Protein AF-A0A0B0IDL9-F1 (afdb_monomer)

Mean predicted aligned error: 10.49 Å

Structure (mmCIF, N/CA/C/O backbone):
data_AF-A0A0B0IDL9-F1
#
_entry.id   AF-A0A0B0IDL9-F1
#
loop_
_atom_site.group_PDB
_atom_site.id
_atom_site.type_symbol
_atom_site.label_atom_id
_atom_site.label_alt_id
_atom_site.label_comp_id
_atom_site.label_asym_id
_atom_site.label_entity_id
_atom_site.label_seq_id
_atom_site.pdbx_PDB_ins_code
_atom_site.Cartn_x
_atom_site.Cartn_y
_atom_site.Cartn_z
_atom_site.occupancy
_atom_site.B_iso_or_equiv
_atom_site.auth_seq_id
_atom_site.auth_comp_id
_atom_site.auth_asym_id
_atom_site.auth_atom_id
_atom_site.pdbx_PDB_model_num
ATOM 1 N N . MET A 1 1 ? 5.800 -21.345 -5.046 1.00 35.25 1 MET A N 1
ATOM 2 C CA . MET A 1 1 ? 6.576 -20.326 -5.798 1.00 35.25 1 MET A CA 1
ATOM 3 C C . MET A 1 1 ? 6.726 -19.081 -4.922 1.00 35.25 1 MET A C 1
ATOM 5 O O . MET A 1 1 ? 5.714 -18.448 -4.647 1.00 35.25 1 MET A O 1
ATOM 9 N N . LYS A 1 2 ? 7.929 -18.737 -4.429 1.00 39.81 2 LYS A N 1
ATOM 10 C CA . LYS A 1 2 ? 8.147 -17.460 -3.712 1.00 39.81 2 LYS A CA 1
ATOM 11 C C . LYS A 1 2 ? 7.826 -16.315 -4.683 1.00 39.81 2 LYS A C 1
ATOM 13 O O . LYS A 1 2 ? 8.536 -16.157 -5.673 1.00 39.81 2 LYS A O 1
ATOM 18 N N . LYS A 1 3 ? 6.738 -15.566 -4.455 1.00 52.62 3 LYS A N 1
ATOM 19 C CA . LYS A 1 3 ? 6.388 -14.398 -5.282 1.00 52.62 3 LYS A CA 1
ATOM 20 C C . LYS A 1 3 ? 7.491 -13.353 -5.110 1.00 52.62 3 LYS A C 1
ATOM 22 O O . LYS A 1 3 ? 7.620 -12.748 -4.051 1.00 52.62 3 LYS A O 1
ATOM 27 N N . ILE A 1 4 ? 8.314 -13.192 -6.139 1.00 59.81 4 ILE A N 1
ATOM 28 C CA . ILE A 1 4 ? 9.392 -12.208 -6.166 1.00 59.81 4 ILE A CA 1
ATOM 29 C C . ILE A 1 4 ? 8.756 -10.807 -6.142 1.00 59.81 4 ILE A C 1
ATOM 31 O O . ILE A 1 4 ? 7.834 -10.513 -6.898 1.00 59.81 4 ILE A O 1
ATOM 35 N N . ASN A 1 5 ? 9.223 -9.956 -5.233 1.00 76.94 5 ASN A N 1
ATOM 36 C CA . ASN A 1 5 ? 8.784 -8.568 -5.078 1.00 76.94 5 ASN A CA 1
ATOM 37 C C . ASN A 1 5 ? 9.190 -7.713 -6.307 1.00 76.94 5 ASN A C 1
ATOM 39 O O . ASN A 1 5 ? 10.258 -7.923 -6.891 1.00 76.94 5 ASN A O 1
ATOM 43 N N . ALA A 1 6 ? 8.348 -6.743 -6.689 1.00 78.50 6 ALA A N 1
ATOM 44 C CA . ALA A 1 6 ? 8.604 -5.747 -7.731 1.00 78.50 6 ALA A CA 1
ATOM 45 C C . ALA A 1 6 ? 10.006 -5.120 -7.656 1.00 78.50 6 ALA A C 1
ATOM 47 O O . ALA A 1 6 ? 10.685 -5.014 -8.680 1.00 78.50 6 ALA A O 1
ATOM 48 N N . LEU A 1 7 ? 10.490 -4.781 -6.457 1.00 84.38 7 LEU A N 1
ATOM 49 C CA . LEU A 1 7 ? 11.829 -4.223 -6.263 1.00 84.38 7 LEU A CA 1
ATOM 50 C C . LEU A 1 7 ? 12.930 -5.161 -6.779 1.00 84.38 7 LEU A C 1
ATOM 52 O O . LEU A 1 7 ? 13.875 -4.722 -7.441 1.00 84.38 7 LEU A O 1
ATOM 56 N N . THR A 1 8 ? 12.813 -6.458 -6.504 1.00 83.00 8 THR A N 1
ATOM 57 C CA . THR A 1 8 ? 13.775 -7.469 -6.957 1.00 83.00 8 THR A CA 1
ATOM 58 C C . THR A 1 8 ? 13.754 -7.600 -8.479 1.00 83.00 8 THR A C 1
ATOM 60 O O . THR A 1 8 ? 14.817 -7.657 -9.100 1.00 83.00 8 THR A O 1
ATOM 63 N N . HIS A 1 9 ? 12.570 -7.560 -9.099 1.00 83.25 9 HIS A N 1
ATOM 64 C CA . HIS A 1 9 ? 12.443 -7.556 -10.559 1.00 83.25 9 HIS A CA 1
ATOM 65 C C . HIS A 1 9 ? 13.096 -6.325 -11.196 1.00 83.25 9 HIS A C 1
ATOM 67 O O . HIS A 1 9 ? 13.882 -6.470 -12.135 1.00 83.25 9 HIS A O 1
ATOM 73 N N . VAL A 1 10 ? 12.839 -5.125 -10.665 1.00 81.56 10 VAL A N 1
ATOM 74 C CA . VAL A 1 10 ? 13.447 -3.882 -11.169 1.00 81.56 10 VAL A CA 1
ATOM 75 C C . VAL A 1 10 ? 14.972 -3.929 -11.040 1.00 81.56 10 VAL A C 1
ATOM 77 O O . VAL A 1 10 ? 15.677 -3.659 -12.016 1.00 81.56 10 VAL A O 1
ATOM 80 N N . LYS A 1 11 ? 15.502 -4.345 -9.880 1.00 85.81 11 LYS A N 1
ATOM 81 C CA . LYS A 1 11 ? 16.953 -4.521 -9.670 1.00 85.81 11 LYS A CA 1
ATOM 82 C C . LYS A 1 11 ? 17.562 -5.471 -10.707 1.00 85.81 11 LYS A C 1
ATOM 84 O O . LYS A 1 11 ? 18.595 -5.154 -11.295 1.00 85.81 11 LYS A O 1
ATOM 89 N N . LEU A 1 12 ? 16.904 -6.598 -10.973 1.00 83.38 12 LEU A N 1
ATOM 90 C CA . LEU A 1 12 ? 17.370 -7.610 -11.919 1.00 83.38 12 LEU A CA 1
ATOM 91 C C . LEU A 1 12 ? 17.368 -7.098 -13.369 1.00 83.38 12 LEU A C 1
ATOM 93 O O . LEU A 1 12 ? 18.327 -7.340 -14.104 1.00 83.38 12 LEU A O 1
ATOM 97 N N . ILE A 1 13 ? 16.344 -6.341 -13.777 1.00 82.12 13 ILE A N 1
ATOM 98 C CA . ILE A 1 13 ? 16.279 -5.715 -15.110 1.00 82.12 13 ILE A CA 1
ATOM 99 C C . ILE A 1 13 ? 17.434 -4.722 -15.303 1.00 82.12 13 ILE A C 1
ATOM 101 O O . ILE A 1 13 ? 18.092 -4.731 -16.349 1.00 82.12 13 ILE A O 1
ATOM 105 N N . ILE A 1 14 ? 17.697 -3.879 -14.300 1.00 82.69 14 ILE A N 1
ATOM 106 C CA . ILE A 1 14 ? 18.790 -2.899 -14.344 1.00 82.69 14 ILE A CA 1
ATOM 107 C C . ILE A 1 14 ? 20.144 -3.618 -14.407 1.00 82.69 14 ILE A C 1
ATOM 109 O O . ILE A 1 14 ? 20.982 -3.277 -15.245 1.00 82.69 14 ILE A O 1
ATOM 113 N N . TRP A 1 15 ? 20.343 -4.640 -13.572 1.00 82.31 15 TRP A N 1
ATOM 114 C CA . TRP A 1 15 ? 21.585 -5.411 -13.514 1.00 82.31 15 TRP A CA 1
ATOM 115 C C . TRP A 1 15 ? 21.891 -6.134 -14.833 1.00 82.31 15 TRP A C 1
ATOM 117 O O . TRP A 1 15 ? 22.976 -5.950 -15.385 1.00 82.31 15 TRP A O 1
ATOM 127 N N . ARG A 1 16 ? 20.917 -6.852 -15.416 1.00 80.06 16 ARG A N 1
ATOM 128 C CA . ARG A 1 16 ? 21.083 -7.534 -16.717 1.00 80.06 16 ARG A CA 1
ATOM 129 C C . ARG A 1 16 ? 21.520 -6.578 -17.827 1.00 80.06 16 ARG A C 1
ATOM 131 O O . ARG A 1 16 ? 22.346 -6.928 -18.667 1.00 80.06 16 ARG A O 1
ATOM 138 N N . ARG A 1 17 ? 20.994 -5.349 -17.828 1.00 76.25 17 ARG A N 1
ATOM 139 C CA . ARG A 1 17 ? 21.377 -4.335 -18.820 1.00 76.25 17 ARG A CA 1
ATOM 140 C C . ARG A 1 17 ? 22.781 -3.776 -18.612 1.00 76.25 17 ARG A C 1
ATOM 142 O O . ARG A 1 17 ? 23.408 -3.427 -19.607 1.00 76.25 17 ARG A O 1
ATOM 149 N N . LYS A 1 18 ? 23.268 -3.676 -17.372 1.00 75.12 18 LYS A N 1
ATOM 150 C CA . LYS A 1 18 ? 24.667 -3.307 -17.102 1.00 75.12 18 LYS A CA 1
ATOM 151 C C . LYS A 1 18 ? 25.621 -4.421 -17.544 1.00 75.12 18 LYS A C 1
ATOM 153 O O . LYS A 1 18 ? 26.602 -4.134 -18.217 1.00 75.12 18 LYS A O 1
ATOM 158 N N . LEU A 1 19 ? 25.281 -5.678 -17.255 1.00 77.56 19 LEU A N 1
ATOM 159 C CA . LEU A 1 19 ? 26.086 -6.845 -17.631 1.00 77.56 19 LEU A CA 1
ATOM 160 C C . LEU A 1 19 ? 26.255 -6.971 -19.158 1.00 77.56 19 LEU A C 1
ATOM 162 O O . LEU A 1 19 ? 27.356 -7.203 -19.645 1.00 77.56 19 LEU A O 1
ATOM 166 N N . SER A 1 20 ? 25.182 -6.744 -19.924 1.00 70.44 20 SER A N 1
ATOM 167 C CA . SER A 1 20 ? 25.215 -6.801 -21.394 1.00 70.44 20 SER A CA 1
ATOM 168 C C . SER A 1 20 ? 26.194 -5.807 -22.034 1.00 70.44 20 SER A C 1
ATOM 170 O O . SER A 1 20 ? 26.723 -6.108 -23.100 1.00 70.44 20 SER A O 1
ATOM 172 N N . LEU A 1 21 ? 26.453 -4.650 -21.413 1.00 72.44 21 LEU A N 1
ATOM 173 C CA . LEU A 1 21 ? 27.438 -3.687 -21.924 1.00 72.44 21 LEU A CA 1
ATOM 174 C C . LEU A 1 21 ? 28.871 -4.210 -21.778 1.00 72.44 21 LEU A C 1
ATOM 176 O O . LEU A 1 21 ? 29.668 -4.042 -22.693 1.00 72.44 21 LEU A O 1
ATOM 180 N N . VAL A 1 22 ? 29.176 -4.887 -20.668 1.00 76.94 22 VAL A N 1
ATOM 181 C CA . VAL A 1 22 ? 30.501 -5.476 -20.415 1.00 76.94 22 VAL A CA 1
ATOM 182 C C . VAL A 1 22 ? 30.810 -6.568 -21.439 1.00 76.94 22 VAL A C 1
ATOM 184 O O . VAL A 1 22 ? 31.878 -6.560 -22.044 1.00 76.94 22 VAL A O 1
ATOM 187 N N . PHE A 1 23 ? 29.847 -7.457 -21.703 1.00 78.19 23 PHE A N 1
ATOM 188 C CA . PHE A 1 23 ? 29.993 -8.492 -22.731 1.00 78.19 23 PHE A CA 1
ATOM 189 C C . PHE A 1 23 ? 30.185 -7.912 -24.135 1.00 78.19 23 PHE A C 1
ATOM 191 O O . PHE A 1 23 ? 30.978 -8.441 -24.906 1.00 78.19 23 PHE A O 1
ATOM 198 N N . LEU A 1 24 ? 29.489 -6.821 -24.466 1.00 79.19 24 LEU A N 1
ATOM 199 C CA . LEU A 1 24 ? 29.606 -6.182 -25.775 1.00 79.19 24 LEU A CA 1
ATOM 200 C C . LEU A 1 24 ? 30.994 -5.555 -25.970 1.00 79.19 24 LEU A C 1
ATOM 202 O O . LEU A 1 24 ? 31.588 -5.735 -27.026 1.00 79.19 24 LEU A O 1
ATOM 206 N N . ILE A 1 25 ? 31.544 -4.899 -24.943 1.00 81.50 25 ILE A N 1
ATOM 207 C CA . ILE A 1 25 ? 32.917 -4.369 -24.974 1.00 81.50 25 ILE A CA 1
ATOM 208 C C . ILE A 1 25 ? 33.929 -5.505 -25.164 1.00 81.50 25 ILE A C 1
ATOM 210 O O . ILE A 1 25 ? 34.768 -5.420 -26.054 1.00 81.50 25 ILE A O 1
ATOM 214 N N . LEU A 1 26 ? 33.815 -6.593 -24.393 1.00 84.19 26 LEU A N 1
ATOM 215 C CA . LEU A 1 26 ? 34.699 -7.756 -24.530 1.00 84.19 26 LEU A CA 1
ATOM 216 C C . LEU A 1 26 ? 34.620 -8.375 -25.932 1.00 84.19 26 LEU A C 1
ATOM 218 O O . LEU A 1 26 ? 35.650 -8.687 -26.522 1.00 84.19 26 LEU A O 1
ATOM 222 N N . PHE A 1 27 ? 33.414 -8.501 -26.491 1.00 81.94 27 PHE A N 1
ATOM 223 C CA . PHE A 1 27 ? 33.209 -9.023 -27.839 1.00 81.94 27 PHE A CA 1
ATOM 224 C C . PHE A 1 27 ? 33.863 -8.143 -28.913 1.00 81.94 27 PHE A C 1
ATOM 226 O O . PHE A 1 27 ? 34.547 -8.669 -29.786 1.00 81.94 27 PHE A O 1
ATOM 233 N N . PHE A 1 28 ? 33.716 -6.815 -28.836 1.00 79.31 28 PHE A N 1
ATOM 234 C CA . PHE A 1 28 ? 34.379 -5.903 -29.775 1.00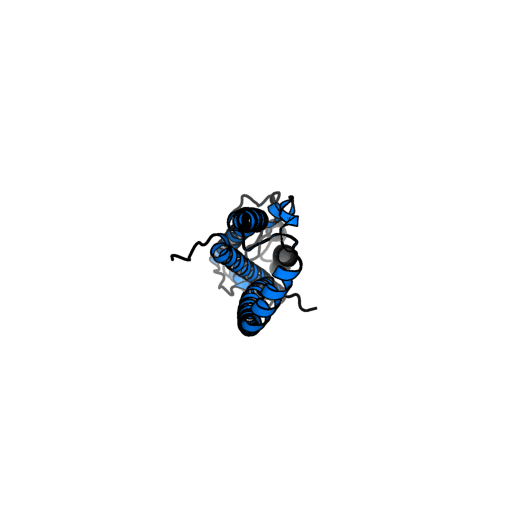 79.31 28 PHE A CA 1
ATOM 235 C C . PHE A 1 28 ? 35.902 -5.890 -29.613 1.00 79.31 28 PHE A C 1
ATOM 237 O O . PHE A 1 28 ? 36.595 -5.832 -30.623 1.00 79.31 28 PHE A O 1
ATOM 244 N N . SER A 1 29 ? 36.436 -6.014 -28.395 1.00 79.25 29 SER A N 1
ATOM 245 C CA . SER A 1 29 ? 37.883 -6.157 -28.181 1.00 79.25 29 SER A CA 1
ATOM 246 C C . SER A 1 29 ? 38.435 -7.442 -28.807 1.00 79.25 29 SER A C 1
ATOM 248 O O . SER A 1 29 ? 39.491 -7.414 -29.432 1.00 79.25 29 SER A O 1
ATOM 250 N N . ILE A 1 30 ? 37.701 -8.556 -28.696 1.00 80.88 30 ILE A N 1
ATOM 251 C CA . ILE A 1 30 ? 38.065 -9.834 -29.330 1.00 80.88 30 ILE A CA 1
ATOM 252 C C . ILE A 1 30 ? 37.970 -9.726 -30.856 1.00 80.88 30 ILE A C 1
ATOM 254 O O . ILE A 1 30 ? 38.892 -10.132 -31.557 1.00 80.88 30 ILE A O 1
ATOM 258 N N . LEU A 1 31 ? 36.888 -9.143 -31.387 1.00 73.69 31 LEU A N 1
ATOM 259 C CA . LEU A 1 31 ? 36.747 -8.921 -32.826 1.00 73.69 31 LEU A CA 1
ATOM 260 C C . LEU A 1 31 ? 37.833 -7.998 -33.374 1.00 73.69 31 LEU A C 1
ATOM 262 O O . LEU A 1 31 ? 38.342 -8.264 -34.453 1.00 73.69 31 LEU A O 1
ATOM 266 N N . TRP A 1 32 ? 38.214 -6.947 -32.649 1.00 74.62 32 TRP A N 1
ATOM 267 C CA . TRP A 1 32 ? 39.288 -6.049 -33.069 1.00 74.62 32 TRP A CA 1
ATOM 268 C C . TRP A 1 32 ? 40.635 -6.776 -33.144 1.00 74.62 32 TRP A C 1
ATOM 270 O O . TRP A 1 32 ? 41.364 -6.605 -34.119 1.00 74.62 32 TRP A O 1
ATOM 280 N N . PHE A 1 33 ? 40.914 -7.660 -32.181 1.00 73.38 33 PHE A N 1
ATOM 281 C CA . PHE A 1 33 ? 42.097 -8.522 -32.201 1.00 73.38 33 PHE A CA 1
ATOM 282 C C . PHE A 1 33 ? 42.087 -9.503 -33.389 1.00 73.38 33 PHE A C 1
ATOM 284 O O . PHE A 1 33 ? 43.126 -9.751 -33.989 1.00 73.38 33 PHE A O 1
ATOM 291 N N . LEU A 1 34 ? 40.911 -10.013 -33.777 1.00 68.94 34 LEU A N 1
ATOM 292 C CA . LEU A 1 34 ? 40.740 -10.938 -34.909 1.00 68.94 34 LEU A CA 1
ATOM 293 C C . LEU A 1 34 ? 40.662 -10.242 -36.286 1.00 68.94 34 LEU A C 1
ATOM 295 O O . LEU A 1 34 ? 40.922 -10.866 -37.314 1.00 68.94 34 LEU A O 1
ATOM 299 N N . GLN A 1 35 ? 40.287 -8.960 -36.343 1.00 62.59 35 GLN A N 1
ATOM 300 C CA . GLN A 1 35 ? 40.028 -8.237 -37.595 1.00 62.59 35 GLN A CA 1
ATOM 301 C C . GLN A 1 35 ? 41.285 -7.801 -38.354 1.00 62.59 35 GLN A C 1
ATOM 303 O O . GLN A 1 35 ? 41.185 -7.561 -39.558 1.00 62.59 35 GLN A O 1
ATOM 308 N N . ILE A 1 36 ? 42.452 -7.727 -37.703 1.00 58.97 36 ILE A N 1
ATOM 309 C CA . ILE A 1 36 ? 43.704 -7.306 -38.360 1.00 58.97 36 ILE A CA 1
ATOM 310 C C . ILE A 1 36 ? 44.072 -8.235 -39.533 1.00 58.97 36 ILE A C 1
ATOM 312 O O . ILE A 1 36 ? 44.577 -7.755 -40.552 1.00 58.97 36 ILE A O 1
ATOM 316 N N . ASP A 1 37 ? 43.744 -9.525 -39.441 1.00 58.84 37 ASP A N 1
ATOM 317 C CA . ASP A 1 37 ? 44.095 -10.511 -40.470 1.00 58.84 37 ASP A CA 1
ATOM 318 C C . ASP A 1 37 ? 42.973 -10.735 -41.499 1.00 58.84 37 ASP A C 1
ATOM 320 O O . ASP A 1 37 ? 43.235 -10.906 -42.690 1.00 58.84 37 ASP A O 1
ATOM 324 N N . ILE A 1 38 ? 41.705 -10.646 -41.084 1.00 61.22 38 ILE A N 1
ATOM 325 C CA . ILE A 1 38 ? 40.542 -10.936 -41.942 1.00 61.22 38 ILE A CA 1
ATOM 326 C C . ILE A 1 38 ? 40.227 -9.790 -42.924 1.00 61.22 38 ILE A C 1
ATOM 328 O O . ILE A 1 38 ? 39.862 -10.055 -44.071 1.00 61.22 38 ILE A O 1
ATOM 332 N N . LEU A 1 39 ? 40.397 -8.518 -42.528 1.00 57.34 39 LEU A N 1
ATOM 333 C CA . LEU A 1 39 ? 40.137 -7.368 -43.414 1.00 57.34 39 LEU A CA 1
ATOM 334 C C . LEU A 1 39 ? 41.094 -7.313 -44.614 1.00 57.34 39 LEU A C 1
ATOM 336 O O . LEU A 1 39 ? 40.681 -6.921 -45.705 1.00 57.34 39 LEU A O 1
ATOM 340 N N . LYS A 1 40 ? 42.348 -7.747 -44.432 1.00 58.47 40 LYS A N 1
ATOM 341 C CA . LYS A 1 40 ? 43.344 -7.829 -45.513 1.00 58.47 40 LYS A CA 1
ATOM 342 C C . LYS A 1 40 ? 42.945 -8.869 -46.564 1.00 58.47 40 LYS A C 1
ATOM 344 O O . LYS A 1 40 ? 43.010 -8.594 -47.756 1.00 58.47 40 LYS A O 1
ATOM 349 N N . ILE A 1 41 ? 42.460 -10.029 -46.119 1.00 61.72 41 ILE A N 1
ATOM 350 C CA . ILE A 1 41 ? 42.056 -11.144 -46.991 1.00 61.72 41 ILE A CA 1
ATOM 351 C C . ILE A 1 41 ? 40.748 -10.824 -47.742 1.00 61.72 41 ILE A C 1
ATOM 353 O O . ILE A 1 41 ? 40.633 -11.079 -48.943 1.00 61.72 41 ILE A O 1
ATOM 357 N N . LEU A 1 42 ? 39.764 -10.214 -47.069 1.00 55.56 42 LEU A N 1
ATOM 358 C CA . LEU A 1 42 ? 38.485 -9.829 -47.684 1.00 55.56 42 LEU A CA 1
ATOM 359 C C . LEU A 1 42 ? 38.631 -8.694 -48.703 1.00 55.56 42 LEU A C 1
ATOM 361 O O . LEU A 1 42 ? 38.023 -8.770 -49.769 1.00 55.56 42 LEU A O 1
ATOM 365 N N . GLY A 1 43 ? 39.458 -7.681 -48.421 1.00 58.97 43 GLY A N 1
ATOM 366 C CA . GLY A 1 43 ? 39.712 -6.585 -49.363 1.00 58.97 43 GLY A CA 1
ATOM 367 C C . GLY A 1 43 ? 40.271 -7.082 -50.699 1.00 58.97 43 GLY A C 1
ATOM 368 O O . GLY A 1 43 ? 39.818 -6.659 -51.758 1.00 58.97 43 GLY A O 1
ATOM 369 N N . GLN A 1 44 ? 41.178 -8.058 -50.652 1.00 57.50 44 GLN A N 1
ATOM 370 C CA . GLN A 1 44 ? 41.807 -8.632 -51.843 1.00 57.50 44 GLN A CA 1
ATOM 371 C C . GLN A 1 44 ? 40.860 -9.529 -52.654 1.00 57.50 44 GLN A C 1
ATOM 373 O O . GLN A 1 44 ? 40.980 -9.627 -53.871 1.00 57.50 44 GLN A O 1
ATOM 378 N N . THR A 1 45 ? 39.881 -10.148 -51.992 1.00 57.69 45 THR A N 1
ATOM 379 C CA . THR A 1 45 ? 38.902 -11.037 -52.637 1.00 57.69 45 THR A CA 1
ATOM 380 C C . THR A 1 45 ? 37.751 -10.252 -53.278 1.00 57.69 45 THR A C 1
ATOM 382 O O . THR A 1 45 ? 37.289 -10.611 -54.356 1.00 57.69 45 THR A O 1
ATOM 385 N N . ILE A 1 46 ? 37.308 -9.151 -52.658 1.00 57.81 46 ILE A N 1
ATOM 386 C CA . ILE A 1 46 ? 36.212 -8.307 -53.170 1.00 57.81 46 ILE A CA 1
ATOM 387 C C . ILE A 1 46 ? 36.629 -7.547 -54.439 1.00 57.81 46 ILE A C 1
ATOM 389 O O . ILE A 1 46 ? 35.833 -7.446 -55.371 1.00 57.81 46 ILE A O 1
ATOM 393 N N . VAL A 1 47 ? 37.882 -7.079 -54.515 1.00 56.81 47 VAL A N 1
ATOM 394 C CA . VAL A 1 47 ? 38.433 -6.397 -55.705 1.00 56.81 47 VAL A CA 1
ATOM 395 C C . VAL A 1 47 ? 38.432 -7.303 -56.946 1.00 56.81 47 VAL A C 1
ATOM 397 O O . VAL A 1 47 ? 38.262 -6.812 -58.054 1.00 56.81 47 VAL A O 1
ATOM 400 N N . ASN A 1 48 ? 38.533 -8.624 -56.773 1.00 58.97 48 ASN A N 1
ATOM 401 C CA . ASN A 1 48 ? 38.594 -9.578 -57.885 1.00 58.97 48 ASN A CA 1
ATOM 402 C C . ASN A 1 48 ? 37.218 -10.019 -58.427 1.00 58.97 48 ASN A C 1
ATOM 404 O O . ASN A 1 48 ? 37.167 -10.707 -59.443 1.00 58.97 48 ASN A O 1
ATOM 408 N N . ILE A 1 49 ? 36.110 -9.684 -57.753 1.00 58.62 49 ILE A N 1
ATOM 409 C CA . ILE A 1 49 ? 34.763 -10.205 -58.074 1.00 58.62 49 ILE A CA 1
ATOM 410 C C . ILE A 1 49 ? 33.863 -9.137 -58.720 1.00 58.62 49 ILE A C 1
ATOM 412 O O . ILE A 1 49 ? 32.895 -9.474 -59.403 1.00 58.62 49 ILE A O 1
ATOM 416 N N . ILE A 1 50 ? 34.162 -7.849 -58.537 1.00 58.97 50 ILE A N 1
ATOM 417 C CA . ILE A 1 50 ? 33.336 -6.757 -59.063 1.00 58.97 50 ILE A CA 1
ATOM 418 C C . ILE A 1 50 ? 33.887 -6.330 -60.437 1.00 58.97 50 ILE A C 1
ATOM 420 O O . ILE A 1 50 ? 35.047 -5.936 -60.510 1.00 58.97 50 ILE A O 1
ATOM 424 N N . PRO A 1 51 ? 33.087 -6.336 -61.524 1.00 55.78 51 PRO A N 1
ATOM 425 C CA . PRO A 1 51 ? 33.510 -5.893 -62.857 1.00 55.78 51 PRO A CA 1
ATOM 426 C C . PRO A 1 51 ? 33.505 -4.354 -62.968 1.00 55.78 51 PRO A C 1
ATOM 428 O O . PRO A 1 51 ? 33.011 -3.788 -63.940 1.00 55.78 51 PRO A O 1
ATOM 431 N N . LEU A 1 52 ? 33.994 -3.670 -61.933 1.00 58.06 52 LEU A N 1
ATOM 432 C CA . LEU A 1 52 ? 34.246 -2.234 -61.917 1.00 58.06 52 LEU A CA 1
ATOM 433 C C . LEU A 1 52 ? 35.739 -2.039 -61.708 1.00 58.06 52 LEU A C 1
ATOM 435 O O . LEU A 1 52 ? 36.301 -2.559 -60.744 1.00 58.06 52 LEU A O 1
ATOM 439 N N . ASP A 1 53 ? 36.362 -1.254 -62.581 1.00 63.81 53 ASP A N 1
ATOM 440 C CA . ASP A 1 53 ? 37.733 -0.823 -62.371 1.00 63.81 53 ASP A CA 1
ATOM 441 C C . ASP A 1 53 ? 37.766 0.211 -61.236 1.00 63.81 53 ASP A C 1
ATOM 443 O O . ASP A 1 53 ? 37.612 1.415 -61.434 1.00 63.81 53 ASP A O 1
ATOM 447 N N . LEU A 1 54 ? 37.916 -0.279 -60.006 1.00 60.75 54 LEU A N 1
ATOM 448 C CA . LEU A 1 54 ? 38.046 0.545 -58.805 1.00 60.75 54 LEU A CA 1
ATOM 449 C C . LEU A 1 54 ? 39.372 1.332 -58.771 1.00 60.75 54 LEU A C 1
ATOM 451 O O . LEU A 1 54 ? 39.592 2.080 -57.819 1.00 60.75 54 LEU A O 1
ATOM 455 N N . SER A 1 55 ? 40.251 1.168 -59.772 1.00 64.75 55 SER A N 1
ATOM 456 C CA . SER A 1 55 ? 41.444 2.003 -59.942 1.00 64.75 55 SER A CA 1
ATOM 457 C C . SER A 1 55 ? 41.148 3.341 -60.635 1.00 64.75 55 SER A C 1
ATOM 459 O O . SER A 1 55 ? 41.909 4.291 -60.445 1.00 64.75 55 SER A O 1
ATOM 461 N N . ASP A 1 56 ? 40.018 3.460 -61.349 1.00 75.69 56 ASP A N 1
ATOM 462 C CA . ASP A 1 56 ? 39.524 4.730 -61.887 1.00 75.69 56 ASP A CA 1
ATOM 463 C C . ASP A 1 56 ? 38.878 5.581 -60.768 1.00 75.69 56 ASP A C 1
ATOM 465 O O . ASP A 1 56 ? 37.871 5.168 -60.173 1.00 75.69 56 ASP A O 1
ATOM 469 N N . PRO A 1 57 ? 39.403 6.791 -60.479 1.00 72.44 57 PRO A N 1
ATOM 470 C CA . PRO A 1 57 ? 38.888 7.661 -59.422 1.00 72.44 57 PRO A CA 1
ATOM 471 C C . PRO A 1 57 ? 37.397 8.002 -59.548 1.00 72.44 57 PRO A C 1
ATOM 473 O O . PRO A 1 57 ? 36.726 8.175 -58.527 1.00 72.44 57 PRO A O 1
ATOM 476 N N . ALA A 1 58 ? 36.858 8.097 -60.770 1.00 75.50 58 ALA A N 1
ATOM 477 C CA . ALA A 1 58 ? 35.447 8.422 -60.989 1.00 75.50 58 ALA A CA 1
ATOM 478 C C . ALA A 1 58 ? 34.530 7.248 -60.607 1.00 75.50 58 ALA A C 1
ATOM 480 O O . ALA A 1 58 ? 33.560 7.422 -59.862 1.00 75.50 58 ALA A O 1
ATOM 481 N N . SER A 1 59 ? 34.879 6.041 -61.055 1.00 73.62 59 SER A N 1
ATOM 482 C CA . SER A 1 59 ? 34.173 4.796 -60.737 1.00 73.62 59 SER A CA 1
ATOM 483 C C . SER A 1 59 ? 34.246 4.453 -59.242 1.00 73.62 59 SER A C 1
ATOM 485 O O . SER A 1 59 ? 33.228 4.122 -58.623 1.00 73.62 59 SER A O 1
ATOM 487 N N . ALA A 1 60 ? 35.421 4.624 -58.625 1.00 73.75 60 ALA A N 1
ATOM 488 C CA . ALA A 1 60 ? 35.608 4.471 -57.183 1.00 73.75 60 ALA A CA 1
ATOM 489 C C . ALA A 1 60 ? 34.793 5.502 -56.376 1.00 73.75 60 ALA A C 1
ATOM 491 O O . ALA A 1 60 ? 34.161 5.151 -55.374 1.00 73.75 60 ALA A O 1
ATOM 492 N N . GLY A 1 61 ? 34.750 6.760 -56.831 1.00 78.81 61 GLY A N 1
ATOM 493 C CA . GLY A 1 61 ? 33.959 7.828 -56.215 1.00 78.81 61 GLY A CA 1
ATOM 494 C C . GLY A 1 61 ? 32.451 7.566 -56.259 1.00 78.81 61 GLY A C 1
ATOM 495 O O . GLY A 1 61 ? 31.768 7.732 -55.246 1.00 78.81 61 GLY A O 1
ATOM 496 N N . LEU A 1 62 ? 31.928 7.093 -57.397 1.00 79.06 62 LEU A N 1
ATOM 497 C CA . LEU A 1 62 ? 30.511 6.752 -57.555 1.00 79.06 62 LEU A CA 1
ATOM 498 C C . LEU A 1 62 ? 30.106 5.586 -56.638 1.00 79.06 62 LEU A C 1
ATOM 500 O O . LEU A 1 62 ? 29.085 5.657 -55.952 1.00 79.06 62 LEU A O 1
ATOM 504 N N . PHE A 1 63 ? 30.927 4.533 -56.578 1.00 77.06 63 PHE A N 1
ATOM 505 C CA . PHE A 1 63 ? 30.681 3.394 -55.694 1.00 77.06 63 PHE A CA 1
ATOM 506 C C . PHE A 1 63 ? 30.723 3.805 -54.216 1.00 77.06 63 PHE A C 1
ATOM 508 O O . PHE A 1 63 ? 29.830 3.444 -53.448 1.00 77.06 63 PHE A O 1
ATOM 515 N N . GLY A 1 64 ? 31.709 4.621 -53.827 1.00 79.00 64 GLY A N 1
ATOM 516 C CA . GLY A 1 64 ? 31.802 5.189 -52.483 1.00 79.00 64 GLY A CA 1
ATOM 517 C C . GLY A 1 64 ? 30.577 6.027 -52.105 1.00 79.00 64 GLY A C 1
ATOM 518 O O . GLY A 1 64 ? 30.061 5.888 -50.996 1.00 79.00 64 GLY A O 1
ATOM 519 N N . ALA A 1 65 ? 30.054 6.836 -53.032 1.00 86.94 65 ALA A N 1
ATOM 520 C CA . ALA A 1 65 ? 28.847 7.632 -52.817 1.00 86.94 65 ALA A CA 1
ATOM 521 C C . ALA A 1 65 ? 27.589 6.762 -52.641 1.00 86.94 65 ALA A C 1
ATOM 523 O O . ALA A 1 65 ? 26.783 7.024 -51.747 1.00 86.94 65 ALA A O 1
ATOM 524 N N . ILE A 1 66 ? 27.435 5.698 -53.438 1.00 76.31 66 ILE A N 1
ATOM 525 C CA . ILE A 1 66 ? 26.310 4.755 -53.324 1.00 76.31 66 ILE A CA 1
ATOM 526 C C . ILE A 1 66 ? 26.393 3.974 -52.006 1.00 76.31 66 ILE A C 1
ATOM 528 O O . ILE A 1 66 ? 25.417 3.926 -51.253 1.00 76.31 66 ILE A O 1
ATOM 532 N N . ALA A 1 67 ? 27.558 3.401 -51.691 1.00 74.75 67 ALA A N 1
ATOM 533 C CA . ALA A 1 67 ? 27.778 2.668 -50.447 1.00 74.75 67 ALA A CA 1
ATOM 534 C C . ALA A 1 67 ? 27.577 3.574 -49.220 1.00 74.75 67 ALA A C 1
ATOM 536 O O . ALA A 1 67 ? 26.877 3.197 -48.278 1.00 74.75 67 ALA A O 1
ATOM 537 N N . GLY A 1 68 ? 28.114 4.797 -49.257 1.00 82.75 68 GLY A N 1
ATOM 538 C CA . GLY A 1 68 ? 27.903 5.819 -48.234 1.00 82.75 68 GLY A CA 1
ATOM 539 C C . GLY A 1 68 ? 26.427 6.183 -48.071 1.00 82.75 68 GLY A C 1
ATOM 540 O O . GLY A 1 68 ? 25.922 6.173 -46.951 1.00 82.75 68 GLY A O 1
ATOM 541 N N . GLY A 1 69 ? 25.705 6.406 -49.173 1.00 86.44 69 GLY A N 1
ATOM 542 C CA . GLY A 1 69 ? 24.270 6.702 -49.166 1.00 86.44 69 GLY A CA 1
ATOM 543 C C . GLY A 1 69 ? 23.425 5.587 -48.539 1.00 86.44 69 GLY A C 1
ATOM 544 O O . GLY A 1 69 ? 22.573 5.866 -47.691 1.00 86.44 69 GLY A O 1
ATOM 545 N N . ILE A 1 70 ? 23.697 4.322 -48.882 1.00 83.81 70 ILE A N 1
ATOM 546 C CA . ILE A 1 70 ? 23.014 3.154 -48.296 1.00 83.81 70 ILE A CA 1
ATOM 547 C C . ILE A 1 70 ? 23.307 3.053 -46.794 1.00 83.81 70 ILE A C 1
ATOM 549 O O . ILE A 1 70 ? 22.379 2.891 -45.995 1.00 83.81 70 ILE A O 1
ATOM 553 N N . LEU A 1 71 ? 24.573 3.189 -46.385 1.00 81.56 71 LEU A N 1
ATOM 554 C CA . LEU A 1 71 ? 24.964 3.132 -44.974 1.00 81.56 71 LEU A CA 1
ATOM 555 C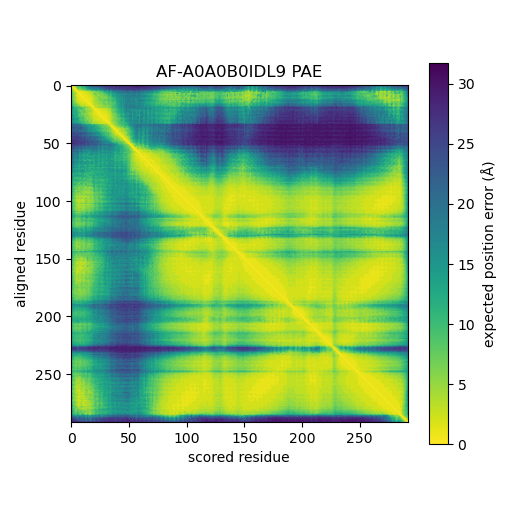 C . LEU A 1 71 ? 24.345 4.275 -44.160 1.00 81.56 71 LEU A C 1
ATOM 557 O O . LEU A 1 71 ? 23.817 4.036 -43.070 1.00 81.56 71 LEU A O 1
ATOM 561 N N . SER A 1 72 ? 24.337 5.499 -44.691 1.00 87.19 72 SER A N 1
ATOM 562 C CA . SER A 1 72 ? 23.679 6.651 -44.068 1.00 87.19 72 SER A CA 1
ATOM 563 C C . SER A 1 72 ? 22.170 6.443 -43.938 1.00 87.19 72 SER A C 1
ATOM 565 O O . SER A 1 72 ? 21.600 6.727 -42.880 1.00 87.19 72 SER A O 1
ATOM 567 N N . PHE A 1 73 ? 21.512 5.897 -44.963 1.00 85.75 73 PHE A N 1
ATOM 568 C CA . PHE A 1 73 ? 20.084 5.586 -44.919 1.00 85.75 73 PHE A CA 1
ATOM 569 C C . PHE A 1 73 ? 19.755 4.514 -43.868 1.00 85.75 73 PHE A C 1
ATOM 571 O O . PHE A 1 73 ? 18.878 4.717 -43.024 1.00 85.75 73 PHE A O 1
ATOM 578 N N . MET A 1 74 ? 20.506 3.407 -43.836 1.00 81.75 74 MET A N 1
ATOM 579 C CA . MET A 1 74 ? 20.349 2.361 -42.818 1.00 81.75 74 MET A CA 1
ATOM 580 C C . MET A 1 74 ? 20.595 2.902 -41.404 1.00 81.75 74 MET A C 1
ATOM 582 O O . MET A 1 74 ? 19.806 2.640 -40.490 1.00 81.75 74 MET A O 1
ATOM 586 N N . GLY A 1 75 ? 21.648 3.705 -41.225 1.00 82.62 75 GLY A N 1
ATOM 587 C CA . GLY A 1 75 ? 21.941 4.389 -39.967 1.00 82.62 75 GLY A CA 1
ATOM 588 C C . GLY A 1 75 ? 20.791 5.296 -39.522 1.00 82.62 75 GLY A C 1
ATOM 589 O O . GLY A 1 75 ? 20.410 5.294 -38.347 1.00 82.62 75 GLY A O 1
ATOM 590 N N . SER A 1 76 ? 20.170 6.005 -40.464 1.00 86.81 76 SER A N 1
ATOM 591 C CA . SER A 1 76 ? 19.023 6.886 -40.216 1.00 86.81 76 SER A CA 1
ATOM 592 C C . SER A 1 76 ? 17.788 6.101 -39.764 1.00 86.81 76 SER A C 1
ATOM 594 O O . SER A 1 76 ? 17.178 6.446 -38.755 1.00 86.81 76 SER A O 1
ATOM 596 N N . ILE A 1 77 ? 17.463 4.977 -40.412 1.00 86.69 77 ILE A N 1
ATOM 597 C CA . ILE A 1 77 ? 16.344 4.115 -39.989 1.00 86.69 77 ILE A CA 1
ATOM 598 C C . ILE A 1 77 ? 16.580 3.557 -38.579 1.00 86.69 77 ILE A C 1
ATOM 600 O O . ILE A 1 77 ? 15.678 3.564 -37.736 1.00 86.69 77 ILE A O 1
ATOM 604 N N . ILE A 1 78 ? 17.790 3.068 -38.295 1.00 83.69 78 ILE A N 1
ATOM 605 C CA . ILE A 1 78 ? 18.130 2.484 -36.989 1.00 83.69 78 ILE A CA 1
ATOM 606 C C . ILE A 1 78 ? 18.048 3.545 -35.885 1.00 83.69 78 ILE A C 1
ATOM 608 O O . ILE A 1 78 ? 17.455 3.303 -34.826 1.00 83.69 78 ILE A O 1
ATOM 612 N N . THR A 1 79 ? 18.622 4.725 -36.124 1.00 85.00 79 THR A N 1
ATOM 613 C CA . THR A 1 79 ? 18.602 5.836 -35.165 1.00 85.00 79 THR A CA 1
ATOM 614 C C . THR A 1 79 ? 17.181 6.337 -34.934 1.00 85.00 79 THR A C 1
ATOM 616 O O . THR A 1 79 ? 16.779 6.482 -33.779 1.00 85.00 79 THR A O 1
ATOM 619 N N . GLN A 1 80 ? 16.376 6.482 -35.987 1.00 84.50 80 GLN A N 1
ATOM 620 C CA . GLN A 1 80 ? 14.977 6.889 -35.889 1.00 84.50 80 GLN A CA 1
ATOM 621 C C . GLN A 1 80 ? 14.147 5.881 -35.079 1.00 84.50 80 GLN A C 1
ATOM 623 O O . GLN A 1 80 ? 13.455 6.266 -34.133 1.00 84.50 80 GLN A O 1
ATOM 628 N N . ARG A 1 81 ? 14.274 4.573 -35.354 1.00 83.75 81 ARG A N 1
ATOM 629 C CA . ARG A 1 81 ? 13.620 3.513 -34.560 1.00 83.75 81 ARG A CA 1
ATOM 630 C C . ARG A 1 81 ? 14.011 3.585 -33.082 1.00 83.75 81 ARG A C 1
ATOM 632 O O . ARG A 1 81 ? 13.157 3.460 -32.201 1.00 83.75 81 ARG A O 1
ATOM 639 N N . LYS A 1 82 ? 15.295 3.816 -32.788 1.00 86.44 82 LYS A N 1
ATOM 640 C CA . LYS A 1 82 ? 15.797 3.976 -31.414 1.00 86.44 82 LYS A CA 1
ATOM 641 C C . LYS A 1 82 ? 15.218 5.222 -30.741 1.00 86.44 82 LYS A C 1
ATOM 643 O O . LYS A 1 82 ? 14.814 5.139 -29.582 1.00 86.44 82 LYS A O 1
ATOM 648 N N . GLN A 1 83 ? 15.128 6.345 -31.451 1.00 84.69 83 GLN A N 1
ATOM 649 C CA . GLN A 1 83 ? 14.527 7.574 -30.934 1.00 84.69 83 GLN A CA 1
ATOM 650 C C . GLN A 1 83 ? 13.044 7.387 -30.604 1.00 84.69 83 GLN A C 1
ATOM 652 O O . GLN A 1 83 ? 12.630 7.742 -29.502 1.00 84.69 83 GLN A O 1
ATOM 657 N N . PHE A 1 84 ? 12.257 6.770 -31.492 1.00 85.81 84 PHE A N 1
ATOM 658 C CA . PHE A 1 84 ? 10.848 6.462 -31.214 1.00 85.81 84 PHE A CA 1
ATOM 659 C C . PHE A 1 84 ? 10.689 5.572 -29.981 1.00 85.81 84 PHE A C 1
ATOM 661 O O . PHE A 1 84 ? 9.888 5.867 -29.093 1.00 85.81 84 PHE A O 1
ATOM 668 N N . LYS A 1 85 ? 11.514 4.525 -29.864 1.00 88.44 85 LYS A N 1
ATOM 669 C CA . LYS A 1 85 ? 11.514 3.649 -28.688 1.00 88.44 85 LYS A CA 1
ATOM 670 C C . LYS A 1 85 ? 11.853 4.405 -27.400 1.00 88.44 85 LYS A C 1
ATOM 672 O O . LYS A 1 85 ? 11.196 4.193 -26.382 1.00 88.44 85 LYS A O 1
ATOM 677 N N . ASN A 1 86 ? 12.855 5.283 -27.435 1.00 89.25 86 ASN A N 1
ATOM 678 C CA . ASN A 1 86 ? 13.245 6.096 -26.284 1.00 89.25 86 ASN A CA 1
ATOM 679 C C . ASN A 1 86 ? 12.129 7.068 -25.883 1.00 89.25 86 ASN A C 1
ATOM 681 O O . ASN A 1 86 ? 11.783 7.122 -24.705 1.00 89.25 86 ASN A O 1
ATOM 685 N N . LYS A 1 87 ? 11.508 7.753 -26.855 1.00 89.44 87 LYS A N 1
ATOM 686 C CA . LYS A 1 87 ? 10.343 8.620 -26.622 1.00 89.44 87 LYS A CA 1
ATOM 687 C C . LYS A 1 87 ? 9.210 7.855 -25.935 1.00 89.44 87 LYS A C 1
ATOM 689 O O . LYS A 1 87 ? 8.694 8.331 -24.932 1.00 89.44 87 LYS A O 1
ATOM 694 N N . GLY A 1 88 ? 8.895 6.639 -26.388 1.00 90.56 88 GLY A N 1
ATOM 695 C CA . GLY A 1 88 ? 7.888 5.788 -25.742 1.00 90.56 88 GLY A CA 1
ATOM 696 C C . GLY A 1 88 ? 8.241 5.389 -24.301 1.00 90.56 88 GLY A C 1
ATOM 697 O O . GLY A 1 88 ? 7.374 5.355 -23.432 1.00 90.56 88 GLY A O 1
ATOM 698 N N . ILE A 1 89 ? 9.520 5.124 -24.001 1.00 91.81 89 ILE A N 1
ATOM 699 C CA . ILE A 1 89 ? 9.970 4.828 -22.628 1.00 91.81 89 ILE A CA 1
ATOM 700 C C . ILE A 1 89 ? 9.803 6.047 -21.712 1.00 91.81 89 ILE A C 1
ATOM 702 O O . ILE A 1 89 ? 9.293 5.902 -20.601 1.00 91.81 89 ILE A O 1
ATOM 706 N N . VAL A 1 90 ? 10.213 7.230 -22.172 1.00 92.50 90 VAL A N 1
ATOM 707 C CA . VAL A 1 90 ? 10.076 8.481 -21.411 1.00 92.50 90 VAL A CA 1
ATOM 708 C C . VAL A 1 90 ? 8.603 8.842 -21.220 1.00 92.50 90 VAL A C 1
ATOM 710 O O . VAL A 1 90 ? 8.200 9.218 -20.121 1.00 92.50 90 VAL A O 1
ATOM 713 N N . PHE A 1 91 ? 7.782 8.640 -22.251 1.00 92.25 91 PHE A N 1
ATOM 714 C CA . PHE A 1 91 ? 6.337 8.823 -22.176 1.00 92.25 91 PHE A CA 1
ATOM 715 C C . PHE A 1 91 ? 5.706 7.936 -21.095 1.00 92.25 91 PHE A C 1
ATOM 717 O O . PHE A 1 91 ? 5.035 8.457 -20.207 1.00 92.25 91 PHE A O 1
ATOM 724 N N . ARG A 1 92 ? 5.996 6.624 -21.084 1.00 93.38 92 ARG A N 1
ATOM 725 C CA . ARG A 1 92 ? 5.528 5.715 -20.017 1.00 93.38 92 ARG A CA 1
ATOM 726 C C . ARG A 1 92 ? 5.963 6.172 -18.630 1.00 93.38 92 ARG A C 1
ATOM 728 O O . ARG A 1 92 ? 5.170 6.133 -17.698 1.00 93.38 92 ARG A O 1
ATOM 735 N N . LYS A 1 93 ? 7.208 6.630 -18.478 1.00 94.88 93 LYS A N 1
ATOM 736 C CA . LYS A 1 93 ? 7.682 7.171 -17.198 1.00 94.88 93 LYS A CA 1
ATOM 737 C C . LYS A 1 93 ? 6.808 8.336 -16.730 1.00 94.88 93 LYS A C 1
ATOM 739 O O . LYS A 1 93 ? 6.325 8.290 -15.608 1.00 94.88 93 LYS A O 1
ATOM 744 N N . ASN A 1 94 ? 6.557 9.315 -17.597 1.00 93.88 94 ASN A N 1
ATOM 745 C CA . ASN A 1 94 ? 5.784 10.510 -17.252 1.00 93.88 94 ASN A CA 1
ATOM 746 C C . ASN A 1 94 ? 4.288 10.233 -17.026 1.00 93.88 94 ASN A C 1
ATOM 748 O O . ASN A 1 94 ? 3.675 10.885 -16.192 1.00 93.88 94 ASN A O 1
ATOM 752 N N . VAL A 1 95 ? 3.692 9.299 -17.772 1.00 94.75 95 VAL A N 1
ATOM 753 C CA . VAL A 1 95 ? 2.228 9.099 -17.805 1.00 94.75 95 VAL A CA 1
ATOM 754 C C . VAL A 1 95 ? 1.752 7.930 -16.933 1.00 94.75 95 VAL A C 1
ATOM 756 O O . VAL A 1 95 ? 0.571 7.856 -16.590 1.00 94.75 95 VAL A O 1
ATOM 759 N N . ILE A 1 96 ? 2.658 7.020 -16.563 1.00 95.62 96 ILE A N 1
ATOM 760 C CA . ILE A 1 96 ? 2.357 5.827 -15.760 1.00 95.62 96 ILE A CA 1
ATOM 761 C C . ILE A 1 96 ? 3.158 5.858 -14.460 1.00 95.62 96 ILE A C 1
ATOM 763 O O . ILE A 1 96 ? 2.581 5.956 -13.382 1.00 95.62 96 ILE A O 1
ATOM 767 N N . TYR A 1 97 ? 4.490 5.785 -14.542 1.00 96.12 97 TYR A N 1
ATOM 768 C CA . TYR A 1 97 ? 5.313 5.523 -13.355 1.00 96.12 97 TYR A CA 1
ATOM 769 C C . TYR A 1 97 ? 5.369 6.702 -12.385 1.00 96.12 97 TYR A C 1
ATOM 771 O O . TYR A 1 97 ? 5.259 6.483 -11.184 1.00 96.12 97 TYR A O 1
ATOM 779 N N . THR A 1 98 ? 5.522 7.930 -12.884 1.00 96.38 98 THR A N 1
ATOM 780 C CA . THR A 1 98 ? 5.555 9.135 -12.044 1.00 96.38 98 THR A CA 1
ATOM 781 C C . THR A 1 98 ? 4.222 9.360 -11.318 1.00 96.38 98 THR A C 1
ATOM 783 O O . THR A 1 98 ? 4.260 9.422 -10.095 1.00 96.38 98 THR A O 1
ATOM 786 N N . PRO A 1 99 ? 3.047 9.344 -11.984 1.00 96.25 99 PRO A N 1
ATOM 787 C CA . PRO A 1 99 ? 1.766 9.447 -11.287 1.00 96.25 99 PRO A CA 1
ATOM 788 C C . PRO A 1 99 ? 1.556 8.373 -10.215 1.00 96.25 99 PRO A C 1
ATOM 790 O O . PRO A 1 99 ? 1.083 8.688 -9.132 1.00 96.25 99 PRO A O 1
ATOM 793 N N . LEU A 1 100 ? 1.936 7.116 -10.488 1.00 96.94 100 LEU A N 1
ATOM 794 C CA . LEU A 1 100 ? 1.862 6.040 -9.491 1.00 96.94 100 LEU A CA 1
ATOM 795 C C . LEU A 1 100 ? 2.783 6.306 -8.298 1.00 96.94 100 LEU A C 1
ATOM 797 O O . LEU A 1 100 ? 2.391 6.087 -7.159 1.00 96.94 100 LEU A O 1
ATOM 801 N N . TYR A 1 101 ? 4.007 6.765 -8.557 1.00 97.94 101 TYR A N 1
ATOM 802 C CA . TYR A 1 101 ? 4.978 7.069 -7.513 1.00 97.94 101 TYR A CA 1
ATOM 803 C C . TYR A 1 101 ? 4.508 8.216 -6.617 1.00 97.94 101 TYR A C 1
ATOM 805 O O . TYR A 1 101 ? 4.546 8.081 -5.396 1.00 97.94 101 TYR A O 1
ATOM 813 N N . ASP A 1 102 ? 4.040 9.310 -7.216 1.00 97.00 102 ASP A N 1
ATOM 814 C CA . ASP A 1 102 ? 3.602 10.496 -6.484 1.00 97.00 102 ASP A CA 1
ATOM 815 C C . ASP A 1 102 ? 2.405 10.175 -5.580 1.00 97.00 102 ASP A C 1
ATOM 817 O O . ASP A 1 102 ? 2.377 10.587 -4.422 1.00 97.00 102 ASP A O 1
ATOM 821 N N . ASP A 1 103 ? 1.446 9.390 -6.077 1.00 96.25 103 ASP A N 1
ATOM 822 C CA . ASP A 1 103 ? 0.256 8.993 -5.317 1.00 96.25 103 ASP A CA 1
ATOM 823 C C . ASP A 1 103 ? 0.609 8.034 -4.165 1.00 96.25 103 ASP A C 1
ATOM 825 O O . ASP A 1 103 ? 0.154 8.226 -3.041 1.00 96.25 103 ASP A O 1
ATOM 829 N N . LEU A 1 104 ? 1.510 7.064 -4.386 1.00 97.50 104 LEU A N 1
ATOM 830 C CA . LEU A 1 104 ? 2.014 6.206 -3.303 1.00 97.50 104 LEU A CA 1
ATOM 831 C C . LEU A 1 104 ? 2.800 6.994 -2.245 1.00 97.50 104 LEU A C 1
ATOM 833 O O . LEU A 1 104 ? 2.728 6.676 -1.059 1.00 97.50 104 LEU A O 1
ATOM 837 N N . ARG A 1 105 ? 3.575 8.009 -2.650 1.00 96.88 105 ARG A N 1
ATOM 838 C CA . ARG A 1 105 ? 4.306 8.873 -1.710 1.00 96.88 105 ARG A CA 1
ATOM 839 C C . ARG A 1 105 ? 3.346 9.684 -0.851 1.00 96.88 105 ARG A C 1
ATOM 841 O O . ARG A 1 105 ? 3.575 9.758 0.350 1.00 96.88 105 ARG A O 1
ATOM 848 N N . LYS A 1 106 ? 2.280 10.230 -1.443 1.00 95.12 106 LYS A N 1
ATOM 849 C CA . LYS A 1 106 ? 1.212 10.912 -0.699 1.00 95.12 106 LYS A CA 1
ATOM 850 C C . LYS A 1 106 ? 0.544 9.973 0.296 1.00 95.12 106 LYS A C 1
ATOM 852 O O . LYS A 1 106 ? 0.513 10.305 1.473 1.00 95.12 106 LYS A O 1
ATOM 857 N N . LEU A 1 107 ? 0.133 8.781 -0.149 1.00 95.31 107 LEU A N 1
ATOM 858 C CA . LEU A 1 107 ? -0.410 7.745 0.732 1.00 95.31 107 LEU A CA 1
ATOM 859 C C . LEU A 1 107 ? 0.533 7.473 1.914 1.00 95.31 107 LEU A C 1
ATOM 861 O O . LEU A 1 107 ? 0.100 7.485 3.060 1.00 95.31 107 LEU A O 1
ATOM 865 N N . LYS A 1 108 ? 1.834 7.281 1.653 1.00 95.50 108 LYS A N 1
ATOM 866 C CA . LYS A 1 108 ? 2.828 7.062 2.713 1.00 95.50 108 LYS A CA 1
ATOM 867 C C . LYS A 1 108 ? 2.921 8.241 3.683 1.00 95.50 108 LYS A C 1
ATOM 869 O O . LYS A 1 108 ? 3.025 8.010 4.879 1.00 95.50 108 LYS A O 1
ATOM 874 N N . THR A 1 109 ? 2.902 9.478 3.193 1.00 93.75 109 THR A N 1
ATOM 875 C CA . THR A 1 109 ? 2.910 10.668 4.055 1.00 93.75 109 THR A CA 1
ATOM 876 C C . THR A 1 109 ? 1.685 10.692 4.967 1.00 93.75 109 THR A C 1
ATOM 878 O O . THR A 1 109 ? 1.856 10.804 6.176 1.00 93.75 109 THR A O 1
ATOM 881 N N . THR A 1 110 ? 0.485 10.473 4.423 1.00 92.19 110 THR A N 1
ATOM 882 C CA . THR A 1 110 ? -0.752 10.428 5.218 1.00 92.19 110 THR A CA 1
ATOM 883 C C . THR A 1 110 ? -0.725 9.314 6.267 1.00 92.19 110 THR A C 1
ATOM 885 O O . THR A 1 110 ? -1.179 9.516 7.384 1.00 92.19 110 THR A O 1
ATOM 888 N N . LEU A 1 111 ? -0.149 8.149 5.953 1.00 93.12 111 LEU A N 1
ATOM 889 C CA . LEU A 1 111 ? -0.004 7.042 6.911 1.00 93.12 111 LEU A CA 1
ATOM 890 C C . LEU A 1 111 ? 1.016 7.316 8.026 1.00 93.12 111 LEU A C 1
ATOM 892 O O . LEU A 1 111 ? 0.926 6.714 9.093 1.00 93.12 111 LEU A O 1
ATOM 896 N N . THR A 1 112 ? 1.998 8.188 7.787 1.00 90.00 112 THR A N 1
ATOM 897 C CA . THR A 1 112 ? 2.929 8.643 8.832 1.00 90.00 112 THR A CA 1
ATOM 898 C C . THR A 1 112 ? 2.244 9.615 9.793 1.00 90.00 112 THR A C 1
ATOM 900 O O . THR A 1 112 ? 2.559 9.620 10.978 1.00 90.00 112 THR A O 1
ATOM 903 N N . GLU A 1 113 ? 1.327 10.443 9.289 1.00 87.62 113 GLU A N 1
ATOM 904 C CA . GLU A 1 113 ? 0.558 11.406 10.090 1.00 87.62 113 GLU A CA 1
ATOM 905 C C . GLU A 1 113 ? -0.599 10.733 10.844 1.00 87.62 113 GLU A C 1
ATOM 907 O O . GLU A 1 113 ? -0.880 11.080 11.988 1.00 87.62 113 GLU A O 1
ATOM 912 N N . ASN A 1 114 ? -1.243 9.745 10.219 1.00 87.06 114 ASN A N 1
ATOM 913 C CA . ASN A 1 114 ? -2.339 8.960 10.772 1.00 87.06 114 ASN A CA 1
ATOM 914 C C . ASN A 1 114 ? -1.974 7.473 10.749 1.00 87.06 114 ASN A C 1
ATOM 916 O O . ASN A 1 114 ? -2.274 6.741 9.796 1.00 87.06 114 ASN A O 1
ATOM 920 N N . HIS A 1 115 ? -1.296 7.044 11.809 1.00 89.12 115 HIS A N 1
ATOM 921 C CA . HIS A 1 115 ? -0.895 5.660 11.977 1.00 89.12 115 HIS A CA 1
ATOM 922 C C . HIS A 1 115 ? -2.120 4.788 12.283 1.00 89.12 115 HIS A C 1
ATOM 924 O O . HIS A 1 115 ? -2.978 5.138 13.091 1.00 89.12 115 HIS A O 1
ATOM 930 N N . TYR A 1 116 ? -2.222 3.644 11.605 1.00 92.56 116 TYR A N 1
ATOM 931 C CA . TYR A 1 116 ? -3.381 2.751 11.673 1.00 92.56 116 TYR A CA 1
ATOM 932 C C . TYR A 1 116 ? -4.735 3.422 11.335 1.00 92.56 116 TYR A C 1
ATOM 934 O O . TYR A 1 116 ? -5.640 3.479 12.180 1.00 92.56 116 TYR A O 1
ATOM 942 N N . PRO A 1 117 ? -4.925 3.873 10.084 1.00 92.75 117 PRO A N 1
ATOM 943 C CA . PRO A 1 117 ? -6.153 4.536 9.663 1.00 92.75 117 PRO A CA 1
ATOM 944 C C . PRO A 1 117 ? -7.377 3.609 9.737 1.00 92.75 117 PRO A C 1
ATOM 946 O O . PRO A 1 117 ? -7.324 2.416 9.439 1.00 92.75 117 PRO A O 1
ATOM 949 N N . THR A 1 118 ? -8.532 4.179 10.074 1.00 91.19 118 THR A N 1
ATOM 950 C CA . THR A 1 118 ? -9.816 3.456 10.109 1.00 91.19 118 THR A CA 1
ATOM 951 C C . THR A 1 118 ? -10.370 3.128 8.726 1.00 91.19 118 THR A C 1
ATOM 953 O O . THR A 1 118 ? -11.240 2.267 8.616 1.00 91.19 118 THR A O 1
ATOM 956 N N . TYR A 1 119 ? -9.881 3.800 7.684 1.00 90.88 119 TYR A N 1
ATOM 957 C CA . TYR A 1 119 ? -10.362 3.660 6.317 1.00 90.88 119 TYR A CA 1
ATOM 958 C C . TYR A 1 119 ? -9.223 3.875 5.314 1.00 90.88 119 TYR A C 1
ATOM 960 O O . TYR A 1 119 ? -8.267 4.594 5.602 1.00 90.88 119 TYR A O 1
ATOM 968 N N . LEU A 1 120 ? -9.322 3.257 4.137 1.00 93.75 120 LEU A N 1
ATOM 969 C CA . LEU A 1 120 ? -8.389 3.423 3.019 1.00 93.75 120 LEU A CA 1
ATOM 970 C C . LEU A 1 120 ? -9.189 3.518 1.722 1.00 93.75 120 LEU A C 1
ATOM 972 O O . LEU A 1 120 ? -10.084 2.706 1.494 1.00 93.75 120 LEU A O 1
ATOM 976 N N . VAL A 1 121 ? -8.839 4.465 0.852 1.00 93.31 121 VAL A N 1
ATOM 977 C CA . VAL A 1 121 ? -9.550 4.678 -0.415 1.00 93.31 121 VAL A CA 1
ATOM 978 C C . VAL A 1 121 ? -8.693 4.219 -1.591 1.00 93.31 121 VAL A C 1
ATOM 980 O O . VAL A 1 121 ? -7.665 4.824 -1.895 1.00 93.31 121 VAL A O 1
ATOM 983 N N . PHE A 1 122 ? -9.158 3.188 -2.299 1.00 92.31 122 PHE A N 1
ATOM 984 C CA . PHE A 1 122 ? -8.510 2.673 -3.516 1.00 92.31 122 PHE A CA 1
ATOM 985 C C . PHE A 1 122 ? -9.319 2.908 -4.800 1.00 92.31 122 PHE A C 1
ATOM 987 O O . PHE A 1 122 ? -8.824 2.662 -5.898 1.00 92.31 122 PHE A O 1
ATOM 994 N N . LYS A 1 123 ? -10.568 3.378 -4.681 1.00 89.00 123 LYS A N 1
ATOM 995 C CA . LYS A 1 123 ? -11.497 3.527 -5.810 1.00 89.00 123 LYS A CA 1
ATOM 996 C C . LYS A 1 123 ? -12.050 4.939 -5.907 1.00 89.00 123 LYS A C 1
ATOM 998 O O . LYS A 1 123 ? -12.401 5.553 -4.906 1.00 89.00 123 LYS A O 1
ATOM 1003 N N . LYS A 1 124 ? -12.192 5.441 -7.131 1.00 82.69 124 LYS A N 1
ATOM 1004 C CA . LYS A 1 124 ? -12.622 6.813 -7.417 1.00 82.69 124 LYS A CA 1
ATOM 1005 C C . LYS A 1 124 ? -14.068 7.073 -6.999 1.00 82.69 124 LYS A C 1
ATOM 1007 O O . LYS A 1 124 ? -14.408 8.193 -6.637 1.00 82.69 124 LYS A O 1
ATOM 1012 N N . ASN A 1 125 ? -14.911 6.049 -7.071 1.00 84.31 125 ASN A N 1
ATOM 1013 C CA . ASN A 1 125 ? -16.324 6.140 -6.702 1.00 84.31 125 ASN A CA 1
ATOM 1014 C C . ASN A 1 125 ? -16.571 5.771 -5.232 1.00 84.31 125 ASN A C 1
ATOM 1016 O O . ASN A 1 125 ? -17.707 5.489 -4.859 1.00 84.31 125 ASN A O 1
ATOM 1020 N N . ASP A 1 126 ? -15.519 5.721 -4.414 1.00 84.06 126 ASP A N 1
ATOM 1021 C CA . ASP A 1 126 ? -15.672 5.512 -2.983 1.00 84.06 126 ASP A CA 1
ATOM 1022 C C . ASP A 1 126 ? -16.342 6.751 -2.353 1.00 84.06 126 ASP A C 1
ATOM 1024 O O . ASP A 1 126 ? -15.884 7.876 -2.586 1.00 84.06 126 ASP A O 1
ATOM 1028 N N . PRO A 1 127 ? -17.429 6.586 -1.575 1.00 79.81 127 PRO A N 1
ATOM 1029 C CA . PRO A 1 127 ? -18.131 7.707 -0.951 1.00 79.81 127 PRO A CA 1
ATOM 1030 C C . PRO A 1 127 ? -17.237 8.520 -0.005 1.00 79.81 127 PRO A C 1
ATOM 1032 O O . PRO A 1 127 ? -17.533 9.686 0.256 1.00 79.81 127 PRO A O 1
ATOM 1035 N N . PHE A 1 128 ? -16.133 7.940 0.470 1.00 77.56 128 PHE A N 1
ATOM 1036 C CA . PHE A 1 128 ? -15.213 8.568 1.407 1.00 77.56 128 PHE A CA 1
ATOM 1037 C C . PHE A 1 128 ? -14.010 9.262 0.744 1.00 77.56 128 PHE A C 1
ATOM 1039 O O . PHE A 1 128 ? -13.120 9.747 1.437 1.00 77.56 128 PHE A O 1
ATOM 1046 N N . ILE A 1 129 ? -13.987 9.383 -0.588 1.00 73.62 129 ILE A N 1
ATOM 1047 C CA . ILE A 1 129 ? -12.874 9.993 -1.341 1.00 73.62 129 ILE A CA 1
ATOM 1048 C C . ILE A 1 129 ? -12.565 11.455 -0.974 1.00 73.62 129 ILE A C 1
ATOM 1050 O O . ILE A 1 129 ? -11.430 11.895 -1.126 1.00 73.62 129 ILE A O 1
ATOM 1054 N N . ASN A 1 130 ? -13.567 12.213 -0.516 1.00 74.75 130 ASN A N 1
ATOM 1055 C CA . ASN A 1 130 ? -13.425 13.633 -0.168 1.00 74.75 130 ASN A CA 1
ATOM 1056 C C . ASN A 1 130 ? -13.126 13.868 1.320 1.00 74.75 130 ASN A C 1
ATOM 1058 O O . ASN A 1 130 ? -13.110 15.014 1.766 1.00 74.75 130 ASN A O 1
ATOM 1062 N N . PHE A 1 131 ? -12.946 12.801 2.093 1.00 75.00 131 PHE A N 1
ATOM 1063 C CA . PHE A 1 131 ? -12.578 12.882 3.501 1.00 75.00 131 PHE A CA 1
ATOM 1064 C C . PHE A 1 131 ? -11.058 12.793 3.644 1.00 75.00 131 PHE A C 1
ATOM 1066 O O . PHE A 1 131 ? -10.361 12.383 2.716 1.00 75.00 131 PHE A O 1
ATOM 1073 N N . ASP A 1 132 ? -10.548 13.154 4.820 1.00 78.31 132 ASP A N 1
ATOM 1074 C CA . ASP A 1 132 ? -9.113 13.170 5.134 1.00 78.31 132 ASP A CA 1
ATOM 1075 C C . ASP A 1 132 ? -8.551 11.759 5.409 1.00 78.31 132 ASP A C 1
ATOM 1077 O O . ASP A 1 132 ? -7.863 11.496 6.395 1.00 78.31 132 ASP A O 1
ATOM 1081 N N . TYR A 1 133 ? -8.926 10.798 4.561 1.00 86.00 133 TYR A N 1
ATOM 1082 C CA . TYR A 1 133 ? -8.449 9.424 4.627 1.00 86.00 133 TYR A CA 1
ATOM 1083 C C . TYR A 1 133 ? -7.250 9.215 3.703 1.00 86.00 133 TYR A C 1
ATOM 1085 O O . TYR A 1 133 ? -7.112 9.895 2.686 1.00 86.00 133 TYR A O 1
ATOM 1093 N N . PRO A 1 134 ? -6.391 8.225 3.989 1.00 91.00 134 PRO A N 1
ATOM 1094 C CA . PRO A 1 134 ? -5.334 7.847 3.067 1.00 91.00 134 PRO A CA 1
ATOM 1095 C C . PRO A 1 134 ? -5.912 7.305 1.748 1.00 91.00 134 PRO A C 1
ATOM 1097 O O . PRO A 1 134 ? -6.709 6.361 1.732 1.00 91.00 134 PRO A O 1
ATOM 1100 N N . VAL A 1 135 ? -5.486 7.904 0.631 1.00 92.19 135 VAL A N 1
ATOM 1101 C CA . VAL A 1 135 ? -6.035 7.660 -0.713 1.00 92.19 135 VAL A CA 1
ATOM 1102 C C . VAL A 1 135 ? -4.944 7.211 -1.691 1.00 92.19 135 VAL A C 1
ATOM 1104 O O . VAL A 1 135 ? -3.859 7.789 -1.735 1.00 92.19 135 VAL A O 1
ATOM 1107 N N . PHE A 1 136 ? -5.251 6.213 -2.525 1.00 94.31 136 PHE A N 1
ATOM 1108 C CA . PHE A 1 136 ? -4.431 5.797 -3.666 1.00 94.31 136 PHE A CA 1
ATOM 1109 C C . PHE A 1 136 ? -5.309 5.412 -4.865 1.00 94.31 136 PHE A C 1
ATOM 1111 O O . PHE A 1 136 ? -5.877 4.328 -4.915 1.00 94.31 136 PHE A O 1
ATOM 1118 N N . LEU A 1 137 ? -5.400 6.299 -5.861 1.00 93.50 137 LEU A N 1
ATOM 1119 C CA . LEU A 1 137 ? -6.309 6.171 -7.016 1.00 93.50 137 LEU A CA 1
ATOM 1120 C C . LEU A 1 137 ? -5.574 6.050 -8.349 1.00 93.50 137 LEU A C 1
ATOM 1122 O O . LEU A 1 137 ? -6.179 5.783 -9.392 1.00 93.50 137 LEU A O 1
ATOM 1126 N N . ALA A 1 138 ? -4.270 6.326 -8.366 1.00 94.31 138 ALA A N 1
ATOM 1127 C CA . ALA A 1 138 ? -3.486 6.289 -9.590 1.00 94.31 138 ALA A CA 1
ATOM 1128 C C . ALA A 1 138 ? -3.534 4.908 -10.260 1.00 94.31 138 ALA A C 1
ATOM 1130 O O . ALA A 1 138 ? -3.614 4.845 -11.489 1.00 94.31 138 ALA A O 1
ATOM 1131 N N . TRP A 1 139 ? -3.529 3.819 -9.479 1.00 95.62 139 TRP A N 1
ATOM 1132 C CA . TRP A 1 139 ? -3.586 2.467 -10.033 1.00 95.62 139 TRP A CA 1
ATOM 1133 C C . TRP A 1 139 ? -4.928 2.156 -10.688 1.00 95.62 139 TRP A C 1
ATOM 1135 O O . TRP A 1 139 ? -4.930 1.818 -11.868 1.00 95.62 139 TRP A O 1
ATOM 1145 N N . GLU A 1 140 ? -6.052 2.360 -10.002 1.00 93.69 140 GLU A N 1
ATOM 1146 C CA . GLU A 1 140 ? -7.391 2.176 -10.579 1.00 93.69 140 GLU A CA 1
ATOM 1147 C C . GLU A 1 140 ? -7.553 2.962 -11.893 1.00 93.69 140 GLU A C 1
ATOM 1149 O O . GLU A 1 140 ? -8.006 2.429 -12.909 1.00 93.69 140 GLU A O 1
ATOM 1154 N N . ARG A 1 141 ? -7.103 4.222 -11.917 1.00 92.94 141 ARG A N 1
ATOM 1155 C CA . ARG A 1 141 ? -7.175 5.086 -13.104 1.00 92.94 141 ARG A CA 1
ATOM 1156 C C . ARG A 1 141 ? -6.349 4.572 -14.282 1.00 92.94 141 ARG A C 1
ATOM 1158 O O . ARG A 1 141 ? -6.745 4.751 -15.425 1.00 92.94 141 ARG A O 1
ATOM 1165 N N . ILE A 1 142 ? -5.177 3.999 -14.023 1.00 92.94 142 ILE A N 1
ATOM 1166 C CA . ILE A 1 142 ? -4.311 3.433 -15.068 1.00 92.94 142 ILE A CA 1
ATOM 1167 C C . ILE A 1 142 ? -4.829 2.065 -15.510 1.00 92.94 142 ILE A C 1
ATOM 1169 O O . ILE A 1 142 ? -4.773 1.738 -16.692 1.00 92.94 142 ILE A O 1
ATOM 1173 N N . ASN A 1 143 ? -5.336 1.269 -14.572 1.00 92.50 143 ASN A N 1
ATOM 1174 C CA . ASN A 1 143 ? -5.843 -0.073 -14.823 1.00 92.50 143 ASN A CA 1
ATOM 1175 C C . ASN A 1 143 ? -7.169 -0.063 -15.606 1.00 92.50 143 ASN A C 1
ATOM 1177 O O . ASN A 1 143 ? -7.486 -1.028 -16.293 1.00 92.50 143 ASN A O 1
ATOM 1181 N N . SER A 1 144 ? -7.925 1.034 -15.529 1.00 90.31 144 SER A N 1
ATOM 1182 C CA . SER A 1 144 ? -9.201 1.221 -16.234 1.00 90.31 144 SER A CA 1
ATOM 1183 C C . SER A 1 144 ? -9.073 1.758 -17.664 1.00 90.31 144 SER A C 1
ATOM 1185 O O . SER A 1 144 ? -10.080 1.822 -18.367 1.00 90.31 144 SER A O 1
ATOM 1187 N N . ASP A 1 145 ? -7.871 2.116 -18.131 1.00 91.44 145 ASP A N 1
ATOM 1188 C CA . ASP A 1 145 ? -7.661 2.604 -19.497 1.00 91.44 145 ASP A CA 1
ATOM 1189 C C . ASP A 1 145 ? -6.537 1.868 -20.246 1.00 91.44 145 ASP A C 1
ATOM 1191 O O . ASP A 1 145 ? -5.941 0.898 -19.768 1.00 91.44 145 ASP A O 1
ATOM 1195 N N . VAL A 1 146 ? -6.259 2.317 -21.475 1.00 89.50 146 VAL A N 1
ATOM 1196 C CA . VAL A 1 146 ? -5.296 1.688 -22.396 1.00 89.50 146 VAL A CA 1
ATOM 1197 C C . VAL A 1 146 ? -3.861 1.654 -21.862 1.00 89.50 146 VAL A C 1
ATOM 1199 O O . VAL A 1 146 ? -3.050 0.859 -22.337 1.00 89.50 146 VAL A O 1
ATOM 1202 N N . ARG A 1 147 ? -3.521 2.488 -20.868 1.00 90.81 147 ARG A N 1
ATOM 1203 C CA . ARG A 1 147 ? -2.182 2.527 -20.265 1.00 90.81 147 ARG A CA 1
ATOM 1204 C C . ARG A 1 147 ? -1.870 1.255 -19.488 1.00 90.81 147 ARG A C 1
ATOM 1206 O O . ARG A 1 147 ? -0.695 0.918 -19.370 1.00 90.81 147 ARG A O 1
ATOM 1213 N N . SER A 1 148 ? -2.883 0.537 -19.004 1.00 89.69 148 SER A N 1
ATOM 1214 C CA . SER A 1 148 ? -2.738 -0.754 -18.316 1.00 89.69 148 SER A CA 1
ATOM 1215 C C . SER A 1 148 ? -1.892 -1.765 -19.105 1.00 89.69 148 SER A C 1
ATOM 1217 O O . SER A 1 148 ? -1.053 -2.451 -18.523 1.00 89.69 148 SER A O 1
ATOM 1219 N N . ILE A 1 149 ? -2.028 -1.793 -20.436 1.00 89.12 149 ILE A N 1
ATOM 1220 C CA . ILE A 1 149 ? -1.301 -2.696 -21.349 1.00 89.12 149 ILE A CA 1
ATOM 1221 C C . ILE A 1 149 ? 0.214 -2.434 -21.317 1.00 89.12 149 ILE A C 1
ATOM 1223 O O . ILE A 1 149 ? 1.028 -3.335 -21.513 1.00 89.12 149 ILE A O 1
ATOM 1227 N N . GLU A 1 150 ? 0.603 -1.191 -21.044 1.00 90.06 150 GLU A N 1
ATOM 1228 C CA . GLU A 1 150 ? 1.995 -0.744 -20.991 1.00 90.06 150 GLU A CA 1
ATOM 1229 C C . GLU A 1 150 ? 2.633 -0.955 -19.606 1.00 90.06 150 GLU A C 1
ATOM 1231 O O . GLU A 1 150 ? 3.842 -0.747 -19.440 1.00 90.06 150 GLU A O 1
ATOM 1236 N N . VAL A 1 151 ? 1.849 -1.378 -18.606 1.00 92.50 151 VAL A N 1
ATOM 1237 C CA . VAL A 1 151 ? 2.331 -1.685 -17.257 1.00 92.50 151 VAL A CA 1
ATOM 1238 C C . VAL A 1 151 ? 2.862 -3.119 -17.225 1.00 92.50 151 VAL A C 1
ATOM 1240 O O . VAL A 1 151 ? 2.126 -4.072 -17.479 1.00 92.50 151 VAL A O 1
ATOM 1243 N N . PRO A 1 152 ? 4.139 -3.332 -16.863 1.00 91.31 152 PRO A N 1
ATOM 1244 C CA . PRO A 1 152 ? 4.665 -4.677 -16.703 1.00 91.31 152 PRO A CA 1
ATOM 1245 C C . PRO A 1 152 ? 3.855 -5.493 -15.689 1.00 91.31 152 PRO A C 1
ATOM 1247 O O . PRO A 1 152 ? 3.614 -5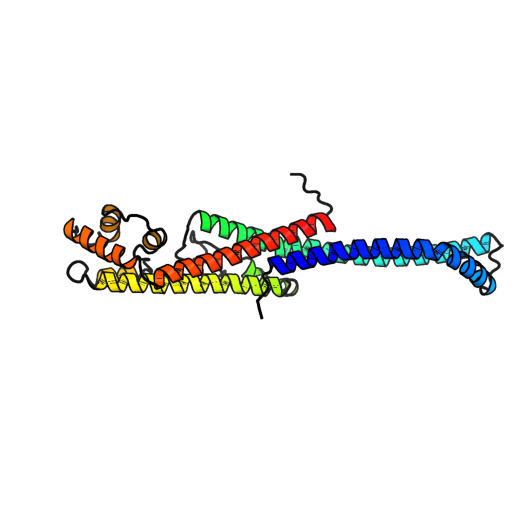.034 -14.573 1.00 91.31 152 PRO A O 1
ATOM 1250 N N . LYS A 1 153 ? 3.535 -6.746 -16.038 1.00 90.88 153 LYS A N 1
ATOM 1251 C CA . LYS A 1 153 ? 2.718 -7.650 -15.209 1.00 90.88 153 LYS A CA 1
ATOM 1252 C C . LYS A 1 153 ? 3.160 -7.721 -13.742 1.00 90.88 153 LYS A C 1
ATOM 1254 O O . LYS A 1 153 ? 2.325 -7.692 -12.853 1.00 90.88 153 LYS A O 1
ATOM 1259 N N . TYR A 1 154 ? 4.468 -7.747 -13.471 1.00 90.12 154 TYR A N 1
ATOM 1260 C CA . TYR A 1 154 ? 4.981 -7.804 -12.096 1.00 90.12 154 TYR A CA 1
ATOM 1261 C C . TYR A 1 154 ? 4.644 -6.551 -11.263 1.00 90.12 154 TYR A C 1
ATOM 1263 O O . TYR A 1 154 ? 4.497 -6.661 -10.046 1.00 90.12 154 TYR A O 1
ATOM 1271 N N . LEU A 1 155 ? 4.536 -5.371 -11.891 1.00 94.00 155 LEU A N 1
ATOM 1272 C CA . LEU A 1 155 ? 4.075 -4.152 -11.222 1.00 94.00 155 LEU A CA 1
ATOM 1273 C C . LEU A 1 155 ? 2.569 -4.222 -10.997 1.00 94.00 155 LEU A C 1
ATOM 1275 O O . LEU A 1 155 ? 2.142 -4.052 -9.862 1.00 94.00 155 LEU A O 1
ATOM 1279 N N . ALA A 1 156 ? 1.795 -4.553 -12.035 1.00 94.50 156 ALA A N 1
ATOM 1280 C CA . ALA A 1 156 ? 0.341 -4.697 -11.939 1.00 94.50 156 ALA A CA 1
ATOM 1281 C C . ALA A 1 156 ? -0.072 -5.689 -10.835 1.00 94.50 156 ALA A C 1
ATOM 1283 O O . ALA A 1 156 ? -0.867 -5.361 -9.959 1.00 94.50 156 ALA A O 1
ATOM 1284 N N . ASP A 1 157 ? 0.553 -6.870 -10.800 1.00 94.06 157 ASP A N 1
ATOM 1285 C CA . ASP A 1 157 ? 0.323 -7.886 -9.768 1.00 94.06 157 ASP A CA 1
ATOM 1286 C C . ASP A 1 157 ? 0.668 -7.374 -8.359 1.00 94.06 157 ASP A C 1
ATOM 1288 O O . ASP A 1 157 ? 0.043 -7.781 -7.379 1.00 94.06 157 ASP A O 1
ATOM 1292 N N . THR A 1 158 ? 1.671 -6.498 -8.239 1.00 94.81 158 THR A N 1
ATOM 1293 C CA . THR A 1 158 ? 2.080 -5.929 -6.949 1.00 94.81 158 THR A CA 1
ATOM 1294 C C . THR A 1 158 ? 1.144 -4.804 -6.503 1.00 94.81 158 THR A C 1
ATOM 1296 O O . THR A 1 158 ? 0.817 -4.763 -5.322 1.00 94.81 158 THR A O 1
ATOM 1299 N N . PHE A 1 159 ? 0.650 -3.955 -7.411 1.00 96.19 159 PHE A N 1
ATOM 1300 C CA . PHE A 1 159 ? -0.379 -2.954 -7.095 1.00 96.19 159 PHE A CA 1
ATOM 1301 C C . PHE A 1 159 ? -1.694 -3.605 -6.665 1.00 96.19 159 PHE A C 1
ATOM 1303 O O . PHE A 1 159 ? -2.215 -3.281 -5.606 1.00 96.19 159 PHE A O 1
ATOM 1310 N N . ASN A 1 160 ? -2.161 -4.617 -7.400 1.00 95.31 160 ASN A N 1
ATOM 1311 C CA . ASN A 1 160 ? -3.338 -5.395 -7.000 1.00 95.31 160 ASN A CA 1
ATOM 1312 C C . ASN A 1 160 ? -3.146 -6.066 -5.629 1.00 95.31 160 ASN A C 1
ATOM 1314 O O . ASN A 1 160 ? -4.100 -6.274 -4.884 1.00 95.31 160 ASN A O 1
ATOM 1318 N N . ARG A 1 161 ? -1.908 -6.449 -5.285 1.00 96.06 161 ARG A N 1
ATOM 1319 C CA . ARG A 1 161 ? -1.591 -6.998 -3.961 1.00 96.06 161 ARG A CA 1
ATOM 1320 C C . ARG A 1 161 ? -1.595 -5.922 -2.874 1.00 96.06 161 ARG A C 1
ATOM 1322 O O . ARG A 1 161 ? -1.981 -6.245 -1.759 1.00 96.06 161 ARG A O 1
ATOM 1329 N N . LEU A 1 162 ? -1.176 -4.693 -3.180 1.00 97.12 162 LEU A N 1
ATOM 1330 C CA . LEU A 1 162 ? -1.255 -3.563 -2.253 1.00 97.12 162 LEU A CA 1
ATOM 1331 C C . LEU A 1 162 ? -2.712 -3.296 -1.854 1.00 97.12 162 LEU A C 1
ATOM 1333 O O . LEU A 1 162 ? -3.000 -3.283 -0.663 1.00 97.12 162 LEU A O 1
ATOM 1337 N N . GLU A 1 163 ? -3.617 -3.172 -2.833 1.00 95.56 163 GLU A N 1
ATOM 1338 C CA . GLU A 1 163 ? -5.053 -2.949 -2.585 1.00 95.56 163 GLU A CA 1
ATOM 1339 C C . GLU A 1 163 ? -5.645 -4.060 -1.712 1.00 95.56 163 GLU A C 1
ATOM 1341 O O . GLU A 1 163 ? -6.180 -3.791 -0.640 1.00 95.56 163 GLU A O 1
ATOM 1346 N N . LYS A 1 164 ? -5.435 -5.326 -2.097 1.00 96.25 164 LYS A N 1
ATOM 1347 C CA . LYS A 1 164 ? -5.908 -6.486 -1.322 1.00 96.25 164 LYS A CA 1
ATOM 1348 C C . LYS A 1 164 ? -5.339 -6.543 0.092 1.00 96.25 164 LYS A C 1
ATOM 1350 O O . LYS A 1 164 ? -6.016 -6.999 1.010 1.00 96.25 164 LYS A O 1
ATOM 1355 N N . SER A 1 165 ? -4.084 -6.134 0.274 1.00 97.81 165 SER A N 1
ATOM 1356 C CA . SER A 1 165 ? -3.468 -6.076 1.601 1.00 97.81 165 SER A CA 1
ATOM 1357 C C . SER A 1 165 ? -4.092 -4.975 2.457 1.00 97.81 165 SER A C 1
ATOM 1359 O O . SER A 1 165 ? -4.258 -5.187 3.654 1.00 97.81 165 SER A O 1
ATOM 1361 N N . GLY A 1 166 ? -4.455 -3.837 1.857 1.00 96.81 166 GLY A N 1
ATOM 1362 C CA . GLY A 1 166 ? -5.199 -2.768 2.524 1.00 96.81 166 GLY A CA 1
ATOM 1363 C C . GLY A 1 166 ? -6.608 -3.212 2.924 1.00 96.81 166 GLY A C 1
ATOM 1364 O O . GLY A 1 166 ? -6.996 -3.029 4.073 1.00 96.81 166 GLY A O 1
ATOM 1365 N N . GLU A 1 167 ? -7.337 -3.883 2.028 1.00 96.12 167 GLU A N 1
ATOM 1366 C CA . GLU A 1 167 ? -8.649 -4.484 2.328 1.00 96.12 167 GLU A CA 1
ATOM 1367 C C . GLU A 1 167 ? -8.548 -5.496 3.482 1.00 96.12 167 GLU A C 1
ATOM 1369 O O . GLU A 1 167 ? -9.282 -5.401 4.463 1.00 96.12 167 GLU A O 1
ATOM 1374 N N . SER A 1 168 ? -7.563 -6.400 3.429 1.00 97.88 168 SER A N 1
ATOM 1375 C CA . SER A 1 168 ? -7.327 -7.395 4.490 1.00 97.88 168 SER A CA 1
ATOM 1376 C C . SER A 1 168 ? -7.001 -6.754 5.846 1.00 97.88 168 SER A C 1
ATOM 1378 O O . SER A 1 168 ? -7.320 -7.310 6.897 1.00 97.88 168 SER A O 1
ATOM 1380 N N . TYR A 1 169 ? -6.329 -5.602 5.839 1.00 97.81 169 TYR A N 1
ATOM 1381 C CA . TYR A 1 169 ? -6.057 -4.820 7.042 1.00 97.81 169 TYR A CA 1
ATOM 1382 C C . TYR A 1 169 ? -7.341 -4.217 7.631 1.00 97.81 169 TYR A C 1
ATOM 1384 O O . TYR A 1 169 ? -7.571 -4.335 8.836 1.00 97.81 169 TYR A O 1
ATOM 1392 N N . LEU A 1 170 ? -8.201 -3.627 6.795 1.00 95.94 170 LEU A N 1
ATOM 1393 C CA . LEU A 1 170 ? -9.483 -3.067 7.235 1.00 95.94 170 LEU A CA 1
ATOM 1394 C C . LEU A 1 170 ? -10.422 -4.152 7.782 1.00 95.94 170 LEU A C 1
ATOM 1396 O O . LEU A 1 170 ? -11.067 -3.947 8.810 1.00 95.94 170 LEU A O 1
ATOM 1400 N N . GLU A 1 171 ? -10.448 -5.333 7.160 1.00 96.56 171 GLU A N 1
ATOM 1401 C CA . GLU A 1 171 ? -11.185 -6.496 7.670 1.00 96.56 171 GLU A CA 1
ATOM 1402 C C . GLU A 1 171 ? -10.673 -6.935 9.050 1.00 96.56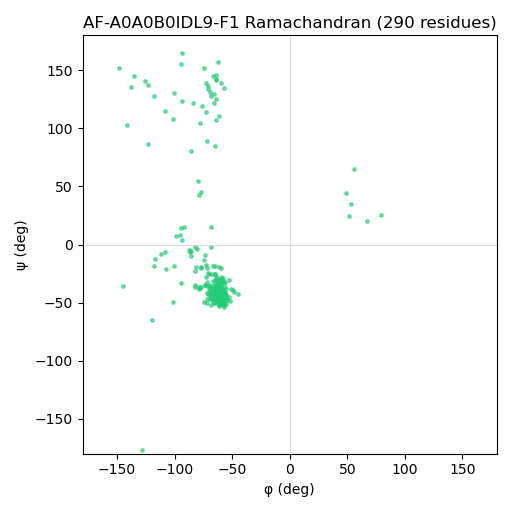 171 GLU A C 1
ATOM 1404 O O . GLU A 1 171 ? -11.466 -7.175 9.965 1.00 96.56 171 GLU A O 1
ATOM 1409 N N . ALA A 1 172 ? -9.348 -7.003 9.230 1.00 97.50 172 ALA A N 1
ATOM 1410 C CA . ALA A 1 172 ? -8.751 -7.327 10.522 1.00 97.50 172 ALA A CA 1
ATOM 1411 C C . ALA A 1 172 ? -9.124 -6.290 11.593 1.00 97.50 172 ALA A C 1
ATOM 1413 O O . ALA A 1 172 ? -9.474 -6.678 12.708 1.00 97.50 172 ALA A O 1
ATOM 1414 N N . ARG A 1 173 ? -9.114 -4.991 11.249 1.00 96.19 173 ARG A N 1
ATOM 1415 C CA . ARG A 1 173 ? -9.555 -3.917 12.155 1.00 96.19 173 ARG A CA 1
ATOM 1416 C C . ARG A 1 173 ? -11.003 -4.086 12.564 1.00 96.19 173 ARG A C 1
ATOM 1418 O O . ARG A 1 173 ? -11.292 -4.064 13.752 1.00 96.19 173 ARG A O 1
ATOM 1425 N N . SER A 1 174 ? -11.894 -4.273 11.592 1.00 94.56 174 SER A N 1
ATOM 1426 C CA . SER A 1 174 ? -13.323 -4.446 11.856 1.00 94.56 174 SER A CA 1
ATOM 1427 C C . SER A 1 174 ? -13.566 -5.618 12.807 1.00 94.56 174 SER A C 1
ATOM 1429 O O . SER A 1 174 ? -14.310 -5.483 13.777 1.00 94.56 174 SER A O 1
ATOM 1431 N N . LYS A 1 175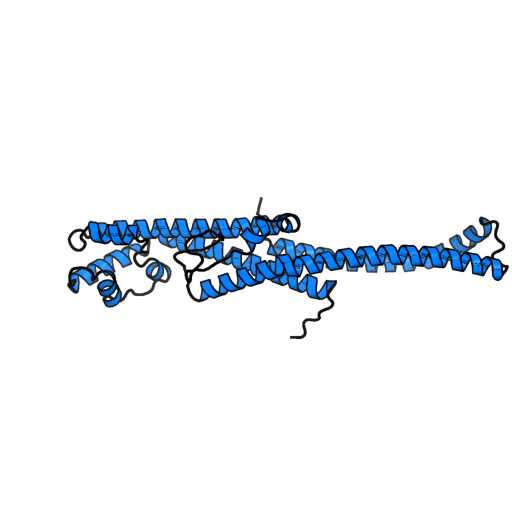 ? -12.861 -6.738 12.600 1.00 95.56 175 LYS A N 1
ATOM 1432 C CA . LYS A 1 175 ? -12.928 -7.890 13.500 1.00 95.56 175 LYS A CA 1
ATOM 1433 C C . LYS A 1 175 ? -12.439 -7.557 14.916 1.00 95.56 175 LYS A C 1
ATOM 1435 O O . LYS A 1 175 ? -13.133 -7.880 15.874 1.00 95.56 175 LYS A O 1
ATOM 1440 N N . ALA A 1 176 ? -11.279 -6.916 15.052 1.00 96.75 176 ALA A N 1
ATOM 1441 C CA . ALA A 1 176 ? -10.723 -6.555 16.356 1.00 96.75 176 ALA A CA 1
ATOM 1442 C C . ALA A 1 176 ? -11.629 -5.571 17.113 1.00 96.75 176 ALA A C 1
ATOM 1444 O O . ALA A 1 176 ? -11.953 -5.799 18.275 1.00 96.75 176 ALA A O 1
ATOM 1445 N N . SER A 1 177 ? -12.122 -4.528 16.437 1.00 95.69 177 SER A N 1
ATOM 1446 C CA . SER A 1 177 ? -13.094 -3.592 17.011 1.00 95.69 177 SER A CA 1
ATOM 1447 C C . S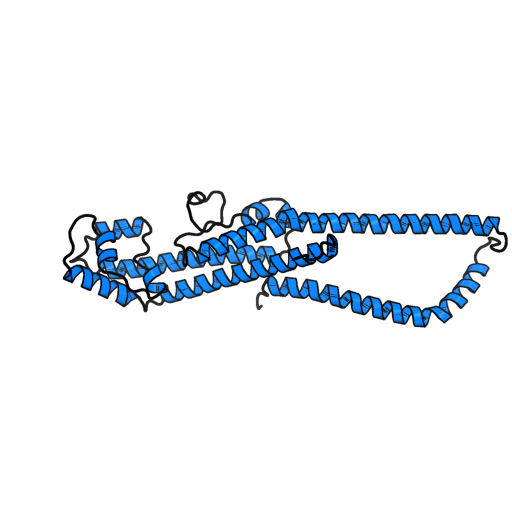ER A 1 177 ? -14.373 -4.301 17.451 1.00 95.69 177 SER A C 1
ATOM 1449 O O . SER A 1 177 ? -14.892 -3.994 18.523 1.00 95.69 177 SER A O 1
ATOM 1451 N N . LYS A 1 178 ? -14.844 -5.301 16.691 1.00 94.81 178 LYS A N 1
ATOM 1452 C CA . LYS A 1 178 ? -16.020 -6.083 17.077 1.00 94.81 178 LYS A CA 1
ATOM 1453 C C . LYS A 1 178 ? -15.782 -6.926 18.330 1.00 94.81 178 LYS A C 1
ATOM 1455 O O . LYS A 1 178 ? -16.672 -7.013 19.170 1.00 94.81 178 LYS A O 1
ATOM 1460 N N . GLU A 1 179 ? -14.606 -7.531 18.476 1.00 95.88 179 GLU A N 1
ATOM 1461 C CA . GLU A 1 179 ? -14.243 -8.285 19.683 1.00 95.88 179 GLU A CA 1
ATOM 1462 C C . GLU A 1 179 ? -14.154 -7.372 20.916 1.00 95.88 179 GLU A C 1
ATOM 1464 O O . GLU A 1 179 ? -14.701 -7.716 21.962 1.00 95.88 179 GLU A O 1
ATOM 1469 N N . ILE A 1 180 ? -13.567 -6.176 20.785 1.00 95.56 180 ILE A N 1
ATOM 1470 C CA . ILE A 1 180 ? -13.523 -5.185 21.876 1.00 95.56 180 ILE A CA 1
ATOM 1471 C C . ILE A 1 180 ? -14.939 -4.733 22.261 1.00 95.56 180 ILE A C 1
ATOM 1473 O O . ILE A 1 180 ? -15.277 -4.668 23.443 1.00 95.56 180 ILE A O 1
ATOM 1477 N N . TYR A 1 181 ? -15.795 -4.464 21.270 1.00 94.00 181 TYR A N 1
ATOM 1478 C CA . TYR A 1 181 ? -17.209 -4.164 21.501 1.00 94.00 181 TYR A CA 1
ATOM 1479 C C . TYR A 1 181 ? -17.906 -5.277 22.295 1.00 94.00 181 TYR A C 1
ATOM 1481 O O . TYR A 1 181 ? -18.658 -4.981 23.223 1.00 94.00 181 TYR A O 1
ATOM 1489 N N . LEU A 1 182 ? -17.656 -6.551 21.964 1.00 93.69 182 LEU A N 1
ATOM 1490 C CA . LEU A 1 182 ? -18.272 -7.678 22.666 1.00 93.69 182 LEU A CA 1
ATOM 1491 C C . LEU A 1 182 ? -17.851 -7.724 24.138 1.00 93.69 182 LEU A C 1
ATOM 1493 O O . LEU A 1 182 ? -18.699 -7.989 24.986 1.00 93.69 182 LEU A O 1
ATOM 1497 N N . GLU A 1 183 ? -16.596 -7.416 24.465 1.00 94.88 183 GLU A N 1
ATOM 1498 C CA . GLU A 1 183 ? -16.167 -7.302 25.865 1.00 94.88 183 GLU A CA 1
ATOM 1499 C C . GLU A 1 183 ? -16.837 -6.134 26.585 1.00 94.88 183 GLU A C 1
ATOM 1501 O O . GLU A 1 183 ? -17.395 -6.321 27.666 1.00 94.88 183 GLU A O 1
ATOM 1506 N N . LEU A 1 184 ? -16.867 -4.953 25.963 1.00 92.06 184 LEU A N 1
ATOM 1507 C CA . LEU A 1 184 ? -17.530 -3.778 26.532 1.00 92.06 184 LEU A CA 1
ATOM 1508 C C . LEU A 1 184 ? -19.028 -4.015 26.755 1.00 92.06 184 LEU A C 1
ATOM 1510 O O . LEU A 1 184 ? -19.580 -3.559 27.755 1.00 92.06 184 LEU A O 1
ATOM 1514 N N . SER A 1 185 ? -19.679 -4.772 25.868 1.00 91.44 185 SER A N 1
ATOM 1515 C CA . SER A 1 185 ? -21.106 -5.100 25.973 1.00 91.44 185 SER A CA 1
ATOM 1516 C C . SER A 1 185 ? -21.455 -5.965 27.187 1.00 91.44 185 SER A C 1
ATOM 1518 O O . SER A 1 185 ? -22.604 -5.974 27.617 1.00 91.44 185 SER A O 1
ATOM 1520 N N . LYS A 1 186 ? -20.473 -6.648 27.796 1.00 93.00 186 LYS A N 1
ATOM 1521 C CA . LYS A 1 186 ? -20.684 -7.417 29.033 1.00 93.00 186 LYS A CA 1
ATOM 1522 C C . LYS A 1 186 ? -20.896 -6.520 30.252 1.00 93.00 186 LYS A C 1
ATOM 1524 O O . LYS A 1 186 ? -21.466 -6.980 31.237 1.00 93.00 186 LYS A O 1
ATOM 1529 N N . LEU A 1 187 ? -20.482 -5.252 30.194 1.00 90.31 187 LEU A N 1
ATOM 1530 C CA . LEU A 1 187 ? -20.673 -4.265 31.262 1.00 90.31 187 LEU A CA 1
ATOM 1531 C C . LEU A 1 187 ? -22.101 -3.692 31.236 1.00 90.31 187 LEU A C 1
ATOM 1533 O O . LEU A 1 187 ? -22.306 -2.479 31.157 1.00 90.31 187 LEU A O 1
ATOM 1537 N N . THR A 1 188 ? -23.107 -4.568 31.284 1.00 85.75 188 THR A N 1
ATOM 1538 C CA . THR A 1 188 ? -24.528 -4.208 31.126 1.00 85.75 188 THR A CA 1
ATOM 1539 C C . THR A 1 188 ? -25.066 -3.342 32.265 1.00 85.75 188 THR A C 1
ATOM 1541 O O . THR A 1 188 ? -26.115 -2.720 32.123 1.00 85.75 188 THR A O 1
ATOM 1544 N N . HIS A 1 189 ? -24.382 -3.313 33.414 1.00 84.75 189 HIS A N 1
ATOM 1545 C CA . HIS A 1 189 ? -24.703 -2.412 34.527 1.00 84.75 189 HIS A CA 1
ATOM 1546 C C . HIS A 1 189 ? -24.220 -0.978 34.287 1.00 84.75 189 HIS A C 1
ATOM 1548 O O . HIS A 1 189 ? -24.737 -0.061 34.920 1.00 84.75 189 HIS A O 1
ATOM 1554 N N . ILE A 1 190 ? -23.258 -0.781 33.379 1.00 85.50 190 ILE A N 1
ATOM 1555 C CA . ILE A 1 190 ? -22.691 0.529 33.033 1.00 85.50 190 ILE A CA 1
ATOM 1556 C C . ILE A 1 190 ? -23.288 1.049 31.726 1.00 85.50 190 ILE A C 1
ATOM 1558 O O . ILE A 1 190 ? -23.723 2.199 31.662 1.00 85.50 190 ILE A O 1
ATOM 1562 N N . PHE A 1 191 ? -23.309 0.221 30.679 1.00 81.50 191 PHE A N 1
ATOM 1563 C CA . PHE A 1 191 ? -23.772 0.620 29.355 1.00 81.50 191 PHE A CA 1
ATOM 1564 C C . PHE A 1 191 ? -25.197 0.140 29.072 1.00 81.50 191 PHE A C 1
ATOM 1566 O O . PHE A 1 191 ? -25.505 -1.047 29.151 1.00 81.50 191 PHE A O 1
ATOM 1573 N N . ASP A 1 192 ? -26.047 1.060 28.608 1.00 81.56 192 ASP A N 1
ATOM 1574 C CA . ASP A 1 192 ? -27.233 0.690 27.831 1.00 81.56 192 ASP A CA 1
ATOM 1575 C C . ASP A 1 192 ? -26.775 0.071 26.503 1.00 81.56 192 ASP A C 1
ATOM 1577 O O . ASP A 1 192 ? -26.093 0.727 25.709 1.00 81.56 192 ASP A O 1
ATOM 1581 N N . GLN A 1 193 ? -27.196 -1.168 26.240 1.00 81.69 193 GLN A N 1
ATOM 1582 C CA . GLN A 1 193 ? -26.888 -1.902 25.013 1.00 81.69 193 GLN A CA 1
ATOM 1583 C C . GLN A 1 193 ? -27.168 -1.075 23.748 1.00 81.69 193 GLN A C 1
ATOM 1585 O O . GLN A 1 193 ? -26.362 -1.071 22.821 1.00 81.69 193 GLN A O 1
ATOM 1590 N N . LYS A 1 194 ? -28.256 -0.288 23.721 1.00 85.06 194 LYS A N 1
ATOM 1591 C CA . LYS A 1 194 ? -28.590 0.558 22.561 1.00 85.06 194 LYS A CA 1
ATOM 1592 C C . LYS A 1 194 ? -27.522 1.608 22.272 1.00 85.06 194 LYS A C 1
ATOM 1594 O O . LYS A 1 194 ? -27.346 1.989 21.115 1.00 85.06 194 LYS A O 1
ATOM 1599 N N . THR A 1 195 ? -26.848 2.092 23.313 1.00 81.69 195 THR A N 1
ATOM 1600 C CA . THR A 1 195 ? -25.789 3.096 23.200 1.00 81.69 195 THR A CA 1
ATOM 1601 C C . THR A 1 195 ? -24.545 2.471 22.580 1.00 81.69 195 THR A C 1
ATOM 1603 O O . THR A 1 195 ? -24.065 2.977 21.570 1.00 81.69 195 THR A O 1
ATOM 1606 N N . LEU A 1 196 ? -24.073 1.331 23.092 1.00 85.31 196 LEU A N 1
ATOM 1607 C CA . LEU A 1 196 ? -22.932 0.622 22.496 1.00 85.31 196 LEU A CA 1
ATOM 1608 C C . LEU A 1 196 ? -23.214 0.167 21.056 1.00 85.31 196 LEU A C 1
ATOM 1610 O O . LEU A 1 196 ? -22.369 0.345 20.182 1.00 85.31 196 LEU A O 1
ATOM 1614 N N . ASP A 1 197 ? -24.421 -0.328 20.777 1.00 87.38 197 ASP A N 1
ATOM 1615 C CA . ASP A 1 197 ? -24.838 -0.716 19.424 1.00 87.38 197 ASP A CA 1
ATOM 1616 C C . ASP A 1 197 ? -24.882 0.477 18.458 1.00 87.38 197 ASP A C 1
ATOM 1618 O O . ASP A 1 197 ? -24.763 0.312 17.243 1.00 87.38 197 ASP A O 1
ATOM 1622 N N . MET A 1 198 ? -25.120 1.694 18.958 1.00 86.56 198 MET A N 1
ATOM 1623 C CA . MET A 1 198 ? -25.035 2.909 18.146 1.00 86.56 198 MET A CA 1
ATOM 1624 C C . MET A 1 198 ? -23.582 3.208 17.754 1.00 86.56 198 MET A C 1
ATOM 1626 O O . MET A 1 198 ? -23.339 3.488 16.581 1.00 86.56 198 MET A O 1
ATOM 1630 N N . TYR A 1 199 ? -22.629 3.090 18.687 1.00 85.06 199 TYR A N 1
ATOM 1631 C CA . TYR A 1 199 ? -21.200 3.251 18.386 1.00 85.06 199 TYR A CA 1
ATOM 1632 C C . TYR A 1 199 ? -20.713 2.208 17.375 1.00 85.06 199 TYR A C 1
ATOM 1634 O O . TYR A 1 199 ? -20.104 2.574 16.370 1.00 85.06 199 TYR A O 1
ATOM 1642 N N . ASP A 1 200 ? -21.060 0.935 17.574 1.00 86.62 200 ASP A N 1
ATOM 1643 C CA . ASP A 1 200 ? -20.679 -0.155 16.665 1.00 86.62 200 ASP A CA 1
ATOM 1644 C C . ASP A 1 200 ? -21.191 0.105 15.240 1.00 86.62 200 ASP A C 1
ATOM 1646 O O . ASP A 1 200 ? -20.429 0.075 14.275 1.00 86.62 200 ASP A O 1
ATOM 1650 N N . ARG A 1 201 ? -22.467 0.494 15.103 1.00 85.31 201 ARG A N 1
ATOM 1651 C CA . ARG A 1 201 ? -23.062 0.843 13.801 1.00 85.31 201 ARG A CA 1
ATOM 1652 C C . ARG A 1 201 ? -22.452 2.084 13.154 1.00 85.31 201 ARG A C 1
ATOM 1654 O O . ARG A 1 201 ? -22.522 2.210 11.935 1.00 85.31 201 ARG A O 1
ATOM 1661 N N . SER A 1 202 ? -21.876 2.993 13.940 1.00 83.06 202 SER A N 1
ATOM 1662 C CA . SER A 1 202 ? -21.164 4.165 13.418 1.00 83.06 202 SER A CA 1
ATOM 1663 C C . SER A 1 202 ? -19.733 3.861 12.957 1.00 83.06 202 SER A C 1
ATOM 1665 O O . SER A 1 202 ? -19.078 4.741 12.405 1.00 83.06 202 SER A O 1
ATOM 1667 N N . GLY A 1 203 ? -19.256 2.624 13.147 1.00 80.19 203 GLY A N 1
ATOM 1668 C CA . GLY A 1 203 ? -17.892 2.219 12.804 1.00 80.19 203 GLY A CA 1
ATOM 1669 C C . GLY A 1 203 ? -16.853 2.643 13.843 1.00 80.19 203 GLY A C 1
ATOM 1670 O O . GLY A 1 203 ? -15.685 2.832 13.500 1.00 80.19 203 GLY A O 1
ATOM 1671 N N . ASP A 1 204 ? -17.268 2.823 15.100 1.00 84.94 204 ASP A N 1
ATOM 1672 C CA . ASP A 1 204 ? -16.363 3.165 16.193 1.00 84.94 204 ASP A CA 1
ATOM 1673 C C . ASP A 1 204 ? -15.288 2.081 16.388 1.00 84.94 204 ASP A C 1
ATOM 1675 O O . ASP A 1 204 ? -15.550 0.881 16.307 1.00 84.94 204 ASP A O 1
ATOM 1679 N N . SER A 1 205 ? -14.050 2.506 16.641 1.00 86.19 205 SER A N 1
ATOM 1680 C CA . SER A 1 205 ? -12.906 1.602 16.781 1.00 86.19 205 SER A CA 1
ATOM 1681 C C . SER A 1 205 ? -12.699 1.070 18.202 1.00 86.19 205 SER A C 1
ATOM 1683 O O . SER A 1 205 ? -11.804 0.257 18.408 1.00 86.19 205 SER A O 1
ATOM 1685 N N . PHE A 1 206 ? -13.479 1.529 19.182 1.00 89.62 206 PHE A N 1
ATOM 1686 C CA . PHE A 1 206 ? -13.425 1.159 20.598 1.00 89.62 206 PHE A CA 1
ATOM 1687 C C . PHE A 1 206 ? -12.016 1.214 21.209 1.00 89.62 206 PHE A C 1
ATOM 1689 O O . PHE A 1 206 ? -11.619 0.329 21.957 1.00 89.62 206 PHE A O 1
ATOM 1696 N N . TYR A 1 207 ? -11.270 2.285 20.916 1.00 92.81 207 TYR A N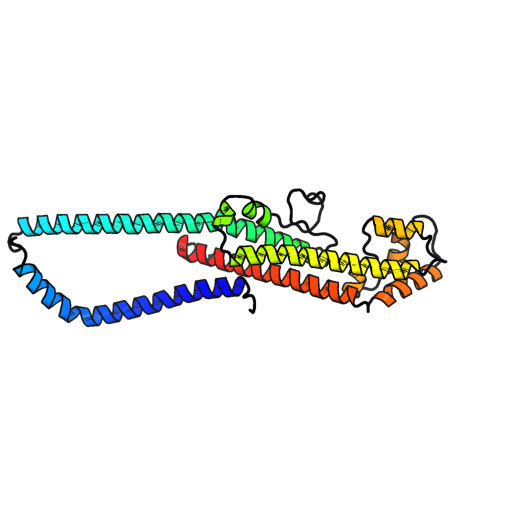 1
ATOM 1697 C CA . TYR A 1 207 ? -9.885 2.495 21.374 1.00 92.81 207 TYR A CA 1
ATOM 1698 C C . TYR A 1 207 ? -8.857 1.512 20.790 1.00 92.81 207 TYR A C 1
ATOM 1700 O O . TYR A 1 207 ? -7.777 1.322 21.345 1.00 92.81 207 TYR A O 1
ATOM 1708 N N . LEU A 1 208 ? -9.174 0.869 19.660 1.00 94.81 208 LEU A N 1
ATOM 1709 C CA . LEU A 1 208 ? -8.266 -0.077 19.011 1.00 94.81 208 LEU A CA 1
ATOM 1710 C C . LEU A 1 208 ? -6.895 0.539 18.687 1.00 94.81 208 LEU A C 1
ATOM 1712 O O . LEU A 1 208 ? -5.897 -0.161 18.806 1.00 94.81 208 LEU A O 1
ATOM 1716 N N . ASN A 1 209 ? -6.820 1.817 18.299 1.00 93.56 209 ASN A N 1
ATOM 1717 C CA . ASN A 1 209 ? -5.533 2.451 17.979 1.00 93.56 209 ASN A CA 1
ATOM 1718 C C . ASN A 1 209 ? -4.649 2.543 19.226 1.00 93.56 209 ASN A C 1
ATOM 1720 O O . ASN A 1 209 ? -3.503 2.114 19.200 1.00 93.56 209 ASN A O 1
ATOM 1724 N N . GLU A 1 210 ? -5.222 2.988 20.339 1.00 94.12 210 GLU A N 1
ATOM 1725 C CA . GLU A 1 210 ? -4.544 3.092 21.627 1.00 94.12 210 GLU A CA 1
ATOM 1726 C C . GLU A 1 210 ? -4.103 1.718 22.142 1.00 94.12 210 GLU A C 1
ATOM 1728 O O . GLU A 1 210 ? -3.026 1.581 22.719 1.00 94.12 210 GLU A O 1
ATOM 1733 N N . LEU A 1 211 ? -4.905 0.675 21.906 1.00 94.69 211 LEU A N 1
ATOM 1734 C CA . LEU A 1 211 ? -4.534 -0.699 22.246 1.00 94.69 211 LEU A CA 1
ATOM 1735 C C . LEU A 1 211 ? -3.376 -1.218 21.386 1.00 94.69 211 LEU A C 1
ATOM 1737 O O . LEU A 1 211 ? -2.465 -1.842 21.926 1.00 94.69 211 LEU A O 1
ATOM 1741 N N . ILE A 1 212 ? -3.396 -0.946 20.078 1.00 94.56 212 ILE A N 1
ATOM 1742 C CA . ILE A 1 212 ? -2.324 -1.316 19.145 1.00 94.56 212 ILE A CA 1
ATOM 1743 C C . ILE A 1 212 ? -1.012 -0.616 19.514 1.00 94.56 212 ILE A C 1
ATOM 1745 O O . ILE A 1 212 ? 0.043 -1.246 19.542 1.00 94.56 212 ILE A O 1
ATOM 1749 N N . GLU A 1 213 ? -1.075 0.681 19.802 1.00 92.06 213 GLU A N 1
ATOM 1750 C CA . GLU A 1 213 ? 0.092 1.512 20.117 1.00 92.06 213 GLU A CA 1
ATOM 1751 C C . GLU A 1 213 ? 0.526 1.382 21.584 1.00 92.06 213 GLU A C 1
ATOM 1753 O O . GLU A 1 213 ? 1.546 1.936 21.994 1.00 92.06 213 GLU A O 1
ATOM 1758 N N . ASN A 1 214 ? -0.213 0.586 22.365 1.00 90.38 214 ASN A N 1
ATOM 1759 C CA . ASN A 1 214 ? -0.022 0.385 23.795 1.00 90.38 214 ASN A CA 1
ATOM 1760 C C . ASN A 1 214 ? 0.016 1.708 24.584 1.00 90.38 214 ASN A C 1
ATOM 1762 O O . ASN A 1 214 ? 0.730 1.837 25.582 1.00 90.38 214 ASN A O 1
ATOM 1766 N N . GLU A 1 215 ? -0.777 2.682 24.148 1.00 90.88 215 GLU A N 1
ATOM 1767 C CA . GLU A 1 215 ? -0.922 3.967 24.816 1.00 90.88 215 GLU A CA 1
ATOM 1768 C C . GLU A 1 215 ? -1.762 3.823 26.093 1.00 90.88 215 GLU A C 1
ATOM 1770 O O . GLU A 1 215 ? -2.620 2.938 26.221 1.00 90.88 215 GLU A O 1
ATOM 1775 N N . ASP A 1 216 ? -1.512 4.692 27.077 1.00 91.06 216 ASP A N 1
ATOM 1776 C CA . ASP A 1 216 ? -2.444 4.827 28.193 1.00 91.06 216 ASP A CA 1
ATOM 1777 C C . ASP A 1 216 ? -3.699 5.560 27.720 1.00 91.06 216 ASP A C 1
ATOM 1779 O O . ASP A 1 216 ? -3.623 6.540 26.983 1.00 91.06 216 ASP A O 1
ATOM 1783 N N . ILE A 1 217 ? -4.860 5.099 28.179 1.00 92.25 217 ILE A N 1
ATOM 1784 C CA . ILE A 1 217 ? -6.147 5.711 27.858 1.00 92.25 217 ILE A CA 1
ATOM 1785 C C . ILE A 1 217 ? -6.568 6.562 29.063 1.00 92.25 217 ILE A C 1
ATOM 1787 O O . ILE A 1 217 ? -6.943 6.002 30.103 1.00 92.25 217 ILE A O 1
ATOM 1791 N N . PRO A 1 218 ? -6.519 7.905 28.978 1.00 91.94 218 PRO A N 1
ATOM 1792 C CA . PRO A 1 218 ? -6.925 8.763 30.083 1.00 91.94 218 PRO A CA 1
ATOM 1793 C C . PRO A 1 218 ? -8.414 8.588 30.387 1.00 91.94 218 PRO A C 1
ATOM 1795 O O . PRO A 1 218 ? -9.235 8.496 29.471 1.00 91.94 218 PRO A O 1
ATOM 1798 N N . LEU A 1 219 ? -8.789 8.608 31.670 1.00 90.00 219 LEU A N 1
ATOM 1799 C CA . LEU A 1 219 ? -10.198 8.492 32.078 1.00 90.00 219 LEU A CA 1
ATOM 1800 C C . LEU A 1 219 ? -11.063 9.614 31.483 1.00 90.00 219 LEU A C 1
ATOM 1802 O O . LEU A 1 219 ? -12.213 9.379 31.127 1.00 90.00 219 LEU A O 1
ATOM 1806 N N . GLU A 1 220 ? -10.498 10.809 31.298 1.00 88.88 220 GLU A N 1
ATOM 1807 C CA . GLU A 1 220 ? -11.164 11.937 30.640 1.00 88.88 220 GLU A CA 1
ATOM 1808 C C . GLU A 1 220 ? -11.546 11.623 29.186 1.00 88.88 220 GLU A C 1
ATOM 1810 O O . GLU A 1 220 ? -12.642 11.970 28.742 1.00 88.88 220 GLU A O 1
ATOM 1815 N N . LYS A 1 221 ? -10.688 10.897 28.456 1.00 89.69 221 LYS A N 1
ATOM 1816 C CA . LYS A 1 221 ? -10.960 10.456 27.080 1.00 89.69 221 LYS A CA 1
ATOM 1817 C C . LYS A 1 221 ? -12.111 9.447 27.040 1.00 89.69 221 LYS A C 1
ATOM 1819 O O . LYS A 1 221 ? -12.934 9.491 26.127 1.00 89.69 221 LYS A O 1
ATOM 1824 N N . ILE A 1 222 ? -12.186 8.562 28.038 1.00 88.62 222 ILE A N 1
ATOM 1825 C CA . ILE A 1 222 ? -13.289 7.600 28.217 1.00 88.62 222 ILE A CA 1
ATOM 1826 C C . ILE A 1 222 ? -14.594 8.328 28.519 1.00 88.62 222 ILE A C 1
ATOM 1828 O O . ILE A 1 222 ? -15.597 8.119 27.836 1.00 88.62 222 ILE A O 1
ATOM 1832 N N . ASN A 1 223 ? -14.556 9.239 29.488 1.00 87.38 223 ASN A N 1
ATOM 1833 C CA . ASN A 1 223 ? -15.717 10.016 29.890 1.00 87.38 223 ASN A CA 1
ATOM 1834 C C . ASN A 1 223 ? -16.259 10.860 28.728 1.00 87.38 223 ASN A C 1
ATOM 1836 O O . ASN A 1 223 ? -17.453 10.839 28.454 1.00 87.38 223 ASN A O 1
ATOM 1840 N N . THR A 1 224 ? -15.376 11.543 27.992 1.00 86.19 224 THR A N 1
ATOM 1841 C CA . THR A 1 224 ? -15.752 12.395 26.854 1.00 86.19 224 THR A CA 1
ATOM 1842 C C . THR A 1 224 ? -16.418 11.597 25.739 1.00 86.19 224 THR A C 1
ATOM 1844 O O . THR A 1 224 ? -17.428 12.036 25.192 1.00 86.19 224 THR A O 1
ATOM 1847 N N . LYS A 1 225 ? -15.891 10.410 25.416 1.00 85.56 225 LYS A N 1
ATOM 1848 C CA . LYS A 1 225 ? -16.414 9.591 24.320 1.00 85.56 225 LYS A CA 1
ATOM 1849 C C . LYS A 1 225 ? -17.841 9.118 24.573 1.00 85.56 225 LYS A C 1
ATOM 1851 O O . LYS A 1 225 ? -18.650 9.172 23.653 1.00 85.56 225 LYS A O 1
ATOM 1856 N N . TYR A 1 226 ? -18.152 8.682 25.795 1.00 79.94 226 TYR A N 1
ATOM 1857 C CA . TYR A 1 226 ? -19.426 8.037 26.134 1.00 79.94 226 TYR A CA 1
ATOM 1858 C C . TYR A 1 226 ? -20.464 8.964 26.797 1.00 79.94 226 TYR A C 1
ATOM 1860 O O . TYR A 1 226 ? -21.525 8.491 27.207 1.00 79.94 226 TYR A O 1
ATOM 1868 N N . ARG A 1 227 ? -20.212 10.279 26.888 1.00 71.06 227 ARG A N 1
ATOM 1869 C CA . ARG A 1 227 ? -21.000 11.248 27.687 1.00 71.06 227 ARG A CA 1
ATOM 1870 C C . ARG A 1 227 ? -22.432 11.543 27.207 1.00 71.06 227 ARG A C 1
ATOM 1872 O O . ARG A 1 227 ? -23.031 12.522 27.641 1.00 71.06 227 ARG A O 1
ATOM 1879 N N . PHE A 1 228 ? -23.026 10.748 26.321 1.00 56.53 228 PHE A N 1
ATOM 1880 C CA . PHE A 1 228 ? -24.273 11.143 25.656 1.00 56.53 228 PHE A CA 1
ATOM 1881 C C . PHE A 1 228 ? -25.536 11.101 26.529 1.00 56.53 228 PHE A C 1
ATOM 1883 O O . PHE A 1 228 ? -26.564 11.616 26.091 1.00 56.53 228 PHE A O 1
ATOM 1890 N N . LYS A 1 229 ? -25.499 10.550 27.755 1.00 54.75 229 LYS A N 1
ATOM 1891 C CA . LYS A 1 229 ? -26.687 10.532 28.634 1.00 54.75 229 LYS A CA 1
ATOM 1892 C C . LYS A 1 229 ? -26.438 10.680 30.131 1.00 54.75 229 LYS A C 1
ATOM 1894 O O . LYS A 1 229 ? -27.291 11.276 30.783 1.00 54.75 229 LYS A O 1
ATOM 1899 N N . HIS A 1 230 ? -25.364 10.133 30.697 1.00 61.91 230 HIS A N 1
ATOM 1900 C CA . HIS A 1 230 ? -25.126 10.107 32.148 1.00 61.91 230 HIS A CA 1
ATOM 1901 C C . HIS A 1 230 ? -23.672 10.482 32.456 1.00 61.91 230 HIS A C 1
ATOM 1903 O O . HIS A 1 230 ? -22.769 10.135 31.694 1.00 61.91 230 HIS A O 1
ATOM 1909 N N . GLU A 1 231 ? -23.445 11.186 33.567 1.00 70.56 231 GLU A N 1
ATOM 1910 C CA . GLU A 1 231 ? -22.102 11.295 34.138 1.00 70.56 231 GLU A CA 1
ATOM 1911 C C . GLU A 1 231 ? -21.742 9.958 34.782 1.00 70.56 231 GLU A C 1
ATOM 1913 O O . GLU A 1 231 ? -22.385 9.516 35.735 1.00 70.56 231 GLU A O 1
ATOM 1918 N N . TYR A 1 232 ? -20.737 9.289 34.220 1.00 78.44 232 TYR A N 1
ATOM 1919 C CA . TYR A 1 232 ? -20.198 8.071 34.807 1.00 78.44 232 TYR A CA 1
ATOM 1920 C C . TYR A 1 232 ? -19.432 8.420 36.084 1.00 78.44 232 TYR A C 1
ATOM 1922 O O . TYR A 1 232 ? -18.650 9.372 36.109 1.00 78.44 232 TYR A O 1
ATOM 1930 N N . SER A 1 233 ? -19.631 7.628 37.140 1.00 85.81 233 SER A N 1
ATOM 1931 C CA . SER A 1 233 ? -18.790 7.709 38.333 1.00 85.81 233 SER A CA 1
ATOM 1932 C C . SER A 1 233 ? -17.339 7.354 37.987 1.00 85.81 233 SER A C 1
ATOM 1934 O O . SER A 1 233 ? -17.069 6.628 37.025 1.00 85.81 233 SER A O 1
ATOM 1936 N N . ASN A 1 234 ? -16.387 7.818 38.800 1.00 86.62 234 ASN A N 1
ATOM 1937 C CA . ASN A 1 234 ? -14.981 7.428 38.644 1.00 86.62 234 ASN A CA 1
ATOM 1938 C C . ASN A 1 234 ? -14.789 5.904 38.717 1.00 86.62 234 ASN A C 1
ATOM 1940 O O . ASN A 1 234 ? -13.941 5.368 38.011 1.00 86.62 234 ASN A O 1
ATOM 1944 N N . GLU A 1 235 ? -15.593 5.206 39.522 1.00 88.81 235 GLU A N 1
ATOM 1945 C CA . GLU A 1 235 ? -15.584 3.740 39.615 1.00 88.81 235 GLU A CA 1
ATOM 1946 C C . GLU A 1 235 ? -15.991 3.090 38.285 1.00 88.81 235 GLU A C 1
ATOM 1948 O O . GLU A 1 235 ? -15.260 2.238 37.781 1.00 88.81 235 GLU A O 1
ATOM 1953 N N . ASN A 1 236 ? -17.068 3.569 37.648 1.00 89.38 236 ASN A N 1
ATOM 1954 C CA . ASN A 1 236 ? -17.494 3.085 36.331 1.00 89.38 236 ASN A CA 1
ATOM 1955 C C . ASN A 1 236 ? -16.412 3.330 35.266 1.00 89.38 236 ASN A C 1
ATOM 1957 O O . ASN A 1 236 ? -16.137 2.461 34.442 1.00 89.38 236 ASN A O 1
ATOM 1961 N N . LEU A 1 237 ? -15.768 4.504 35.280 1.00 90.62 237 LEU A N 1
ATOM 1962 C CA . LEU A 1 237 ? -14.697 4.831 34.330 1.00 90.62 237 LEU A CA 1
ATOM 1963 C C . LEU A 1 237 ? -13.464 3.932 34.511 1.00 90.62 237 LEU A C 1
ATOM 1965 O O . LEU A 1 237 ? -12.845 3.535 33.520 1.00 90.62 237 LEU A O 1
ATOM 1969 N N . LEU A 1 238 ? -13.113 3.594 35.755 1.00 92.88 238 LEU A N 1
ATOM 1970 C CA . LEU A 1 238 ? -12.031 2.656 36.060 1.00 92.88 238 LEU A CA 1
ATOM 1971 C C . LEU A 1 238 ? -12.365 1.235 35.593 1.00 92.88 238 LEU A C 1
ATOM 1973 O O . LEU A 1 238 ? -11.494 0.574 35.027 1.00 92.88 238 LEU A O 1
ATOM 1977 N N . GLU A 1 239 ? -13.609 0.786 35.767 1.00 93.62 239 GLU A N 1
ATOM 1978 C CA . GLU A 1 239 ? -14.063 -0.527 35.296 1.00 93.62 239 GLU A CA 1
ATOM 1979 C C . GLU A 1 239 ? -14.043 -0.619 33.760 1.00 93.62 239 GLU A C 1
ATOM 1981 O O . GLU A 1 239 ? -13.488 -1.570 33.205 1.00 93.62 239 GLU A O 1
ATOM 1986 N N . ILE A 1 240 ? -14.531 0.414 33.058 1.00 91.81 240 ILE A N 1
ATOM 1987 C CA . ILE A 1 240 ? -14.431 0.506 31.591 1.00 91.81 240 ILE A CA 1
ATOM 1988 C C . ILE A 1 240 ? -12.962 0.460 31.153 1.00 91.81 240 ILE A C 1
ATOM 1990 O O . ILE A 1 240 ? -12.607 -0.303 30.254 1.00 91.81 240 ILE A O 1
ATOM 1994 N N . LYS A 1 241 ? -12.086 1.249 31.793 1.00 94.25 241 LYS A N 1
ATOM 1995 C CA . LYS A 1 241 ? -10.650 1.264 31.475 1.00 94.25 241 LYS A CA 1
ATOM 1996 C C . LYS A 1 241 ? -10.013 -0.111 31.685 1.00 94.25 241 LYS A C 1
ATOM 1998 O O . LYS A 1 241 ? -9.222 -0.544 30.849 1.00 94.25 241 LYS A O 1
ATOM 2003 N N . ALA A 1 242 ? -10.350 -0.803 32.772 1.00 94.06 242 ALA A N 1
ATOM 2004 C CA . ALA A 1 242 ? -9.862 -2.151 33.047 1.00 94.06 242 ALA A CA 1
ATOM 2005 C C . ALA A 1 242 ? -10.330 -3.153 31.979 1.00 94.06 242 ALA A C 1
ATOM 2007 O O . ALA A 1 242 ? -9.517 -3.936 31.486 1.00 94.06 242 ALA A O 1
ATOM 2008 N N . CYS A 1 243 ? -11.597 -3.078 31.561 1.00 94.31 243 CYS A N 1
ATOM 2009 C CA . CYS A 1 243 ? -12.146 -3.894 30.479 1.00 94.31 243 CYS A CA 1
ATOM 2010 C C . CYS A 1 243 ? -11.407 -3.651 29.152 1.00 94.31 243 CYS A C 1
ATOM 2012 O O . CYS A 1 243 ? -10.903 -4.601 28.550 1.00 94.31 243 CYS A O 1
ATOM 2014 N N . ILE A 1 244 ? -11.228 -2.389 28.745 1.00 94.38 244 ILE A N 1
ATOM 2015 C CA . ILE A 1 244 ? -10.477 -2.040 27.528 1.00 94.38 244 ILE A CA 1
ATOM 2016 C C . ILE A 1 244 ? -9.039 -2.573 27.612 1.00 94.38 244 ILE A C 1
ATOM 2018 O O . ILE A 1 244 ? -8.567 -3.239 26.695 1.00 94.38 244 ILE A O 1
ATOM 2022 N N . ASN A 1 245 ? -8.354 -2.358 28.738 1.00 93.94 245 ASN A N 1
ATOM 2023 C CA . ASN A 1 245 ? -6.983 -2.833 28.931 1.00 93.94 245 ASN A CA 1
ATOM 2024 C C . ASN A 1 245 ? -6.861 -4.362 28.906 1.00 93.94 245 ASN A C 1
ATOM 2026 O O . ASN A 1 245 ? -5.833 -4.875 28.467 1.00 93.94 245 ASN A O 1
ATOM 2030 N N . SER A 1 246 ? -7.891 -5.097 29.332 1.00 93.81 246 SER A N 1
ATOM 2031 C CA . SER A 1 246 ? -7.900 -6.561 29.241 1.00 93.81 246 SER A CA 1
ATOM 2032 C C . SER A 1 246 ? -7.884 -7.063 27.790 1.00 93.81 246 SER A C 1
ATOM 2034 O O . SER A 1 246 ? -7.339 -8.133 27.518 1.00 93.81 246 SER A O 1
ATOM 2036 N N . CYS A 1 247 ? -8.379 -6.251 26.847 1.00 95.06 247 CYS A N 1
ATOM 2037 C CA . CYS A 1 247 ? -8.405 -6.578 25.423 1.00 95.06 247 CYS A CA 1
ATOM 2038 C C . CYS A 1 247 ? -7.024 -6.486 24.756 1.00 95.06 247 CYS A C 1
ATOM 2040 O O . CYS A 1 247 ? -6.864 -6.999 23.653 1.00 95.06 247 CYS A O 1
ATOM 2042 N N . LYS A 1 248 ? -6.007 -5.882 25.398 1.00 91.69 248 LYS A N 1
ATOM 2043 C CA . LYS A 1 248 ? -4.660 -5.681 24.812 1.00 91.69 248 LYS A CA 1
ATOM 2044 C C . LYS A 1 248 ? -4.026 -6.960 24.256 1.00 91.69 248 LYS A C 1
ATOM 2046 O O . LYS A 1 248 ? -3.267 -6.895 23.298 1.00 91.69 248 LYS A O 1
ATOM 2051 N N . ASN A 1 249 ? -4.350 -8.112 24.840 1.00 90.44 249 ASN A N 1
ATOM 2052 C CA . ASN A 1 249 ? -3.770 -9.406 24.472 1.00 90.44 249 ASN A CA 1
ATOM 2053 C C . ASN A 1 249 ? -4.613 -10.192 23.453 1.00 90.44 249 ASN A C 1
ATOM 2055 O O . ASN A 1 249 ? -4.428 -11.398 23.300 1.00 90.44 249 ASN A O 1
ATOM 2059 N N . PHE A 1 250 ? -5.578 -9.552 22.792 1.00 95.62 250 PHE A N 1
ATOM 2060 C CA . PHE A 1 250 ? -6.399 -10.219 21.788 1.00 95.62 250 PHE A CA 1
ATOM 2061 C C . PHE A 1 250 ? -5.583 -10.553 20.538 1.00 95.62 250 PHE A C 1
ATOM 2063 O O . PHE A 1 250 ? -4.938 -9.687 19.946 1.00 95.62 250 PHE A O 1
ATOM 2070 N N . GLU A 1 251 ? -5.689 -11.800 20.072 1.00 96.75 251 GLU A N 1
ATOM 2071 C CA . GLU A 1 251 ? -5.060 -12.248 18.818 1.00 96.75 251 GLU A CA 1
ATOM 2072 C C . GLU A 1 251 ? -5.537 -11.407 17.617 1.00 96.75 251 GLU A C 1
ATOM 2074 O O . GLU A 1 251 ? -4.811 -11.202 16.643 1.00 96.75 251 GLU A O 1
ATOM 2079 N N . SER A 1 252 ? -6.767 -10.884 17.670 1.00 96.69 252 SER A N 1
ATOM 2080 C CA . SER A 1 252 ? -7.297 -9.991 16.640 1.00 96.69 252 SER A CA 1
ATOM 2081 C C . SER A 1 252 ? -6.534 -8.669 16.552 1.00 96.69 252 SER A C 1
ATOM 2083 O O . SER A 1 252 ? -6.324 -8.191 15.439 1.00 96.69 252 SER A O 1
ATOM 2085 N N . ILE A 1 253 ? -6.053 -8.118 17.671 1.00 96.38 253 ILE A N 1
ATOM 2086 C CA . ILE A 1 253 ? -5.240 -6.893 17.697 1.00 96.38 253 ILE A CA 1
ATOM 2087 C C . ILE A 1 253 ? -3.862 -7.160 17.088 1.00 96.38 253 ILE A C 1
ATOM 2089 O O . ILE A 1 253 ? -3.436 -6.428 16.195 1.00 96.38 253 ILE A O 1
ATOM 2093 N N . GLU A 1 254 ? -3.203 -8.254 17.479 1.00 96.25 254 GLU A N 1
ATOM 2094 C CA . GLU A 1 254 ? -1.930 -8.670 16.870 1.00 96.25 254 GLU A CA 1
ATOM 2095 C C . GLU A 1 254 ? -2.077 -8.860 15.352 1.00 96.25 254 GLU A C 1
ATOM 2097 O O . GLU A 1 254 ? -1.249 -8.412 14.556 1.00 96.25 254 GLU A O 1
ATOM 2102 N N . ARG A 1 255 ? -3.193 -9.450 14.915 1.00 97.62 255 ARG A N 1
ATOM 2103 C CA . ARG A 1 255 ? -3.496 -9.620 13.493 1.00 97.62 255 ARG A CA 1
ATOM 2104 C C . ARG A 1 255 ? -3.632 -8.291 12.750 1.00 97.62 255 ARG A C 1
ATOM 2106 O O . ARG A 1 255 ? -3.220 -8.226 11.591 1.00 97.62 255 ARG A O 1
ATOM 2113 N N . VAL A 1 256 ? -4.187 -7.249 13.377 1.00 97.81 256 VAL A N 1
ATOM 2114 C CA . VAL A 1 256 ? -4.243 -5.900 12.782 1.00 97.81 256 VAL A CA 1
ATOM 2115 C C . VAL A 1 256 ? -2.835 -5.368 12.540 1.00 97.81 256 VAL A C 1
ATOM 2117 O O . VAL A 1 256 ? -2.556 -4.911 11.430 1.00 97.81 256 VAL A O 1
ATOM 2120 N N . ILE A 1 257 ? -1.951 -5.487 13.534 1.00 96.75 257 ILE A N 1
ATOM 2121 C CA . ILE A 1 257 ? -0.550 -5.052 13.445 1.00 96.75 257 ILE A CA 1
ATOM 2122 C C . ILE A 1 257 ? 0.140 -5.757 12.276 1.00 96.75 257 ILE A C 1
ATOM 2124 O O . ILE A 1 257 ? 0.616 -5.104 11.350 1.00 96.75 257 ILE A O 1
ATOM 2128 N N . LEU A 1 258 ? 0.082 -7.091 12.240 1.00 97.75 258 LEU A N 1
ATOM 2129 C CA . LEU A 1 258 ? 0.713 -7.890 11.185 1.00 97.75 258 LEU A CA 1
ATOM 2130 C C . LEU A 1 258 ? 0.199 -7.535 9.782 1.00 97.75 258 LEU A C 1
ATOM 2132 O O . LEU A 1 258 ? 0.966 -7.498 8.817 1.00 97.75 258 LEU A O 1
ATOM 2136 N N . LYS A 1 259 ? -1.107 -7.278 9.640 1.00 98.19 259 LYS A N 1
ATOM 2137 C CA . LYS A 1 259 ? -1.703 -6.909 8.348 1.00 98.19 259 LYS A CA 1
ATOM 2138 C C . LYS A 1 259 ? -1.318 -5.502 7.912 1.00 98.19 259 LYS A C 1
ATOM 2140 O O . LYS A 1 259 ? -1.089 -5.281 6.722 1.00 98.19 259 LYS A O 1
ATOM 2145 N N . TYR A 1 260 ? -1.201 -4.579 8.858 1.00 97.62 260 TYR A N 1
ATOM 2146 C 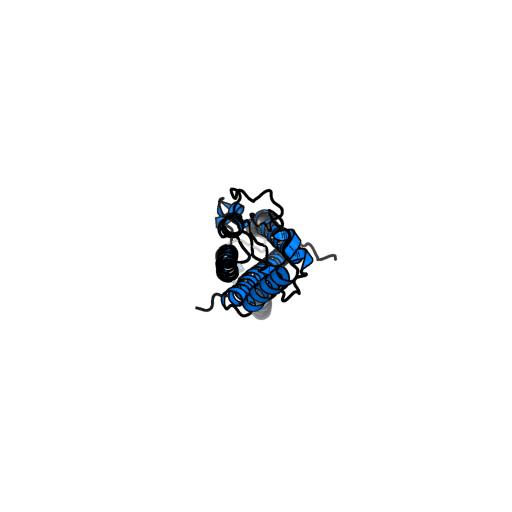CA . TYR A 1 260 ? -0.722 -3.231 8.593 1.00 97.62 260 TYR A CA 1
ATOM 2147 C C . TYR A 1 260 ? 0.761 -3.216 8.194 1.00 97.62 260 TYR A C 1
ATOM 2149 O O . TYR A 1 260 ? 1.137 -2.572 7.212 1.00 97.62 260 TYR A O 1
ATOM 2157 N N . GLU A 1 261 ? 1.605 -3.987 8.881 1.00 97.00 261 GLU A N 1
ATOM 2158 C CA . GLU A 1 261 ? 3.016 -4.172 8.522 1.00 97.00 261 GLU A CA 1
ATOM 2159 C C . GLU A 1 261 ? 3.175 -4.808 7.134 1.00 97.00 261 GLU A C 1
ATOM 2161 O O . GLU A 1 261 ? 4.013 -4.390 6.331 1.00 97.00 261 GLU A O 1
ATOM 2166 N N . GLU A 1 262 ? 2.348 -5.804 6.799 1.00 97.31 262 GLU A N 1
ATOM 2167 C CA . GLU A 1 262 ? 2.331 -6.404 5.463 1.00 97.31 262 GLU A CA 1
ATOM 2168 C C . GLU A 1 262 ? 2.001 -5.360 4.384 1.00 97.31 262 GLU A C 1
ATOM 2170 O O . GLU A 1 262 ? 2.712 -5.265 3.375 1.00 97.31 262 GLU A O 1
ATOM 2175 N N . PHE A 1 263 ? 0.958 -4.561 4.617 1.00 97.88 263 PHE A N 1
ATOM 2176 C CA . PHE A 1 263 ? 0.506 -3.505 3.715 1.00 97.88 263 PHE A CA 1
ATOM 2177 C C . PHE A 1 263 ? 1.580 -2.429 3.502 1.00 97.88 263 PHE A C 1
ATOM 2179 O O . PHE A 1 263 ? 1.970 -2.156 2.361 1.00 97.88 263 PHE A O 1
ATOM 2186 N N . THR A 1 264 ? 2.116 -1.868 4.587 1.00 97.25 264 THR A N 1
ATOM 2187 C CA . THR A 1 264 ? 3.151 -0.820 4.551 1.00 97.25 264 THR A CA 1
ATOM 2188 C C . THR A 1 264 ? 4.455 -1.314 3.926 1.00 97.25 264 THR A C 1
ATOM 2190 O O . THR A 1 264 ? 5.081 -0.600 3.141 1.00 97.25 264 THR A O 1
ATOM 2193 N N . ARG A 1 265 ? 4.834 -2.577 4.150 1.00 97.12 265 ARG A N 1
ATOM 2194 C CA . ARG A 1 265 ? 5.985 -3.190 3.475 1.00 97.12 265 ARG A CA 1
ATOM 2195 C C . ARG A 1 265 ? 5.793 -3.265 1.959 1.00 97.12 265 ARG A C 1
ATOM 2197 O O . ARG A 1 265 ? 6.726 -2.975 1.211 1.00 97.12 265 ARG A O 1
ATOM 2204 N N . ILE A 1 266 ? 4.603 -3.648 1.482 1.00 96.81 266 ILE A N 1
ATOM 2205 C CA . ILE A 1 266 ? 4.302 -3.687 0.039 1.00 96.81 266 ILE A CA 1
ATOM 2206 C C . ILE A 1 266 ? 4.313 -2.271 -0.558 1.00 96.81 266 ILE A C 1
ATOM 2208 O O . ILE A 1 266 ? 4.820 -2.086 -1.669 1.00 96.81 266 ILE A O 1
ATOM 2212 N N . LEU A 1 267 ? 3.785 -1.284 0.172 1.00 97.38 267 LEU A N 1
ATOM 2213 C CA . LEU A 1 267 ? 3.819 0.130 -0.205 1.00 97.38 267 LEU A CA 1
ATOM 2214 C C . LEU A 1 267 ? 5.263 0.615 -0.400 1.00 97.38 267 LEU A C 1
ATOM 2216 O O . LEU A 1 267 ? 5.607 1.144 -1.459 1.00 97.38 267 LEU A O 1
ATOM 2220 N N . ASP A 1 268 ? 6.130 0.361 0.576 1.00 96.75 268 ASP A N 1
ATOM 2221 C CA . ASP A 1 268 ? 7.537 0.766 0.544 1.00 96.75 268 ASP A CA 1
ATOM 2222 C C . ASP A 1 268 ? 8.327 0.091 -0.577 1.00 96.75 268 ASP A C 1
ATOM 2224 O O . ASP A 1 268 ? 9.140 0.725 -1.266 1.00 96.75 268 ASP A O 1
ATOM 2228 N N . ASP A 1 269 ? 8.043 -1.187 -0.808 1.00 95.12 269 ASP A N 1
ATOM 2229 C CA . ASP A 1 269 ? 8.589 -1.953 -1.917 1.00 95.12 269 ASP A CA 1
ATOM 2230 C C . ASP A 1 269 ? 8.226 -1.330 -3.276 1.00 95.12 269 ASP A C 1
ATOM 2232 O O . ASP A 1 269 ? 9.094 -1.189 -4.147 1.00 95.12 269 ASP A O 1
ATOM 2236 N N . LEU A 1 270 ? 6.963 -0.927 -3.458 1.00 97.25 270 LEU A N 1
ATOM 2237 C CA . LEU A 1 270 ? 6.477 -0.277 -4.678 1.00 97.25 270 LEU A CA 1
ATOM 2238 C C . LEU A 1 270 ? 7.082 1.113 -4.876 1.00 97.25 270 LEU A C 1
ATOM 2240 O O . LEU A 1 270 ? 7.575 1.398 -5.971 1.00 97.25 270 LEU A O 1
ATOM 2244 N N . ILE A 1 271 ? 7.106 1.948 -3.833 1.00 97.81 271 ILE A N 1
ATOM 2245 C CA . ILE A 1 271 ? 7.727 3.282 -3.869 1.00 97.81 271 ILE A CA 1
ATOM 2246 C C . ILE A 1 271 ? 9.184 3.155 -4.317 1.00 97.81 271 ILE A C 1
ATOM 2248 O O . ILE A 1 271 ? 9.600 3.795 -5.284 1.00 97.81 271 ILE A O 1
ATOM 2252 N N . THR A 1 272 ? 9.944 2.262 -3.678 1.00 96.12 272 THR A N 1
ATOM 2253 C CA . THR A 1 272 ? 11.362 2.045 -3.992 1.00 96.12 272 THR A CA 1
ATOM 2254 C C . THR A 1 272 ? 11.556 1.499 -5.410 1.00 96.12 272 THR A C 1
ATOM 2256 O O . THR A 1 272 ? 12.511 1.861 -6.107 1.00 96.12 272 THR A O 1
ATOM 2259 N N . ALA A 1 273 ? 10.683 0.591 -5.858 1.00 93.81 273 ALA A N 1
ATOM 2260 C CA . ALA A 1 273 ? 10.747 0.022 -7.199 1.00 93.81 273 ALA A CA 1
ATOM 2261 C C . ALA A 1 273 ? 10.507 1.088 -8.278 1.00 93.81 273 ALA A C 1
ATOM 2263 O O . ALA A 1 273 ? 11.283 1.171 -9.236 1.00 93.81 273 ALA A O 1
ATOM 2264 N N . LEU A 1 274 ? 9.474 1.918 -8.108 1.00 96.75 274 LEU A N 1
ATOM 2265 C CA . LEU A 1 274 ? 9.151 3.001 -9.032 1.00 96.75 274 LEU A CA 1
ATOM 2266 C C . LEU A 1 274 ? 10.225 4.084 -9.027 1.00 96.75 274 LEU A C 1
ATOM 2268 O O . LEU A 1 274 ? 10.655 4.488 -10.102 1.00 96.75 274 LEU A O 1
ATOM 2272 N N . GLU A 1 275 ? 10.734 4.487 -7.861 1.00 96.50 275 GLU A N 1
ATOM 2273 C CA . GLU A 1 275 ? 11.823 5.463 -7.758 1.00 96.50 275 GLU A CA 1
ATOM 2274 C C . GLU A 1 275 ? 13.048 5.015 -8.567 1.00 96.50 275 GLU A C 1
ATOM 2276 O O . GLU A 1 275 ? 13.594 5.763 -9.383 1.00 96.50 275 GLU A O 1
ATOM 2281 N N . LYS A 1 276 ? 13.455 3.748 -8.408 1.00 93.56 276 LYS A N 1
ATOM 2282 C CA . LYS A 1 276 ? 14.580 3.175 -9.159 1.00 93.56 276 LYS A CA 1
ATOM 2283 C C . LYS A 1 276 ? 14.300 3.099 -10.650 1.00 93.56 276 LYS A C 1
ATOM 2285 O O . LYS A 1 276 ? 15.208 3.349 -11.442 1.00 93.56 276 LYS A O 1
ATOM 2290 N N . LEU A 1 277 ? 13.076 2.751 -11.038 1.00 93.00 277 LEU A N 1
ATOM 2291 C CA . LEU A 1 277 ? 12.678 2.679 -12.439 1.00 93.00 277 LEU A CA 1
ATOM 2292 C C . LEU A 1 277 ? 12.679 4.068 -13.093 1.00 93.00 277 LEU A C 1
ATOM 2294 O O . LEU A 1 277 ? 13.247 4.228 -14.173 1.00 93.00 277 LEU A O 1
ATOM 2298 N N . ILE A 1 278 ? 12.104 5.068 -12.426 1.00 95.12 278 ILE A N 1
ATOM 2299 C CA . ILE A 1 278 ? 12.053 6.467 -12.866 1.00 95.12 278 ILE A CA 1
ATOM 2300 C C . ILE A 1 278 ? 13.470 7.025 -13.003 1.00 95.12 278 ILE A C 1
ATOM 2302 O O . ILE A 1 278 ? 13.835 7.492 -14.081 1.00 95.12 278 ILE A O 1
ATOM 2306 N N . SER A 1 279 ? 14.289 6.889 -11.959 1.00 92.38 279 SER A N 1
ATOM 2307 C CA . SER A 1 279 ? 15.688 7.333 -11.941 1.00 92.38 279 SER A CA 1
ATOM 2308 C C . SER A 1 279 ? 16.514 6.666 -13.047 1.00 92.38 279 SER A C 1
ATOM 2310 O O . SER A 1 279 ? 17.235 7.330 -13.793 1.00 92.38 279 SER A O 1
ATOM 2312 N N . PHE A 1 280 ? 16.351 5.351 -13.238 1.00 90.62 280 PHE A N 1
ATOM 2313 C CA . PHE A 1 280 ? 17.001 4.633 -14.334 1.00 90.62 280 PHE A CA 1
ATOM 2314 C C . PHE A 1 280 ? 16.595 5.184 -15.704 1.00 90.62 280 PHE A C 1
ATOM 2316 O O . PHE A 1 280 ? 17.448 5.312 -16.585 1.00 90.62 280 PHE A O 1
ATOM 2323 N N . ILE A 1 281 ? 15.312 5.505 -15.901 1.00 91.88 281 ILE A N 1
ATOM 2324 C CA . ILE A 1 281 ? 14.835 6.054 -17.170 1.00 91.88 281 ILE A CA 1
ATOM 2325 C C . ILE A 1 281 ? 15.398 7.461 -17.406 1.00 91.88 281 ILE A C 1
ATOM 2327 O O . ILE A 1 281 ? 15.905 7.719 -18.498 1.00 91.88 281 ILE A O 1
ATOM 2331 N N . GLN A 1 282 ? 15.376 8.324 -16.386 1.00 91.12 282 GLN A N 1
ATOM 2332 C CA . GLN A 1 282 ? 15.894 9.695 -16.451 1.00 91.12 282 GLN A CA 1
ATOM 2333 C C . GLN A 1 282 ? 17.375 9.730 -16.836 1.00 91.12 282 GLN A C 1
ATOM 2335 O O . GLN A 1 282 ? 17.755 10.404 -17.793 1.00 91.12 282 GLN A O 1
ATOM 2340 N N . ILE A 1 283 ? 18.203 8.940 -16.148 1.00 87.62 283 ILE A N 1
ATOM 2341 C CA . ILE A 1 283 ? 19.646 8.884 -16.411 1.00 87.62 283 ILE A CA 1
ATOM 2342 C C . ILE A 1 283 ? 19.914 8.322 -17.813 1.00 87.62 283 ILE A C 1
ATOM 2344 O O . ILE A 1 283 ? 20.732 8.852 -18.561 1.00 87.62 283 ILE A O 1
ATOM 2348 N N . LYS A 1 284 ? 19.231 7.232 -18.189 1.00 85.12 284 LYS A N 1
ATOM 2349 C CA . LYS A 1 284 ? 19.569 6.478 -19.402 1.00 85.12 284 LYS A CA 1
ATOM 2350 C C . LYS A 1 284 ? 18.999 7.061 -20.694 1.00 85.12 284 LYS A C 1
ATOM 2352 O O . LYS A 1 284 ? 19.620 6.890 -21.741 1.00 85.12 284 LYS A O 1
ATOM 2357 N N . TYR A 1 285 ? 17.802 7.640 -20.653 1.00 86.75 285 TYR A N 1
ATOM 2358 C CA . TYR A 1 285 ? 17.069 8.036 -21.861 1.00 86.75 285 TYR A CA 1
ATOM 2359 C C . TYR A 1 285 ? 16.802 9.536 -21.956 1.00 86.75 285 TYR A C 1
ATOM 2361 O O . TYR A 1 285 ? 16.525 10.008 -23.054 1.00 86.75 285 TYR A O 1
ATOM 2369 N N . GLU A 1 286 ? 16.892 10.275 -20.849 1.00 82.88 286 GLU A N 1
ATOM 2370 C CA . GLU A 1 286 ? 16.718 11.734 -20.841 1.00 82.88 286 GLU A CA 1
ATOM 2371 C C . GLU A 1 286 ? 18.037 12.480 -20.610 1.00 82.88 286 GLU A C 1
ATOM 2373 O O . GLU A 1 286 ? 18.049 13.702 -20.691 1.00 82.88 286 GLU A O 1
ATOM 2378 N N . HIS A 1 287 ? 19.137 11.765 -20.325 1.00 78.25 287 HIS A N 1
ATOM 2379 C CA . HIS A 1 287 ? 20.452 12.339 -20.002 1.00 78.25 287 HIS A CA 1
ATOM 2380 C C . HIS A 1 287 ? 20.404 13.409 -18.896 1.00 78.25 287 HIS A C 1
ATOM 2382 O O . HIS A 1 287 ? 21.283 14.262 -18.800 1.00 78.25 287 HIS A O 1
ATOM 2388 N N . LYS A 1 288 ? 19.383 13.355 -18.031 1.00 70.06 288 LYS A N 1
ATOM 2389 C CA . LYS A 1 288 ? 19.305 14.197 -16.840 1.00 70.06 288 LYS A CA 1
ATOM 2390 C C . LYS A 1 288 ? 20.240 13.599 -15.794 1.00 70.06 288 LYS A C 1
ATOM 2392 O O . LYS A 1 288 ? 19.925 12.567 -15.201 1.00 70.06 288 LYS A O 1
ATOM 2397 N N . ASN A 1 289 ? 21.398 14.225 -15.593 1.00 49.69 289 ASN A N 1
ATOM 2398 C CA . ASN A 1 289 ? 22.231 13.931 -14.431 1.00 49.69 289 ASN A CA 1
ATOM 2399 C C . ASN A 1 289 ? 21.473 14.337 -13.162 1.00 49.69 289 ASN A C 1
ATOM 2401 O O . ASN A 1 289 ? 20.759 15.342 -13.157 1.00 49.69 289 ASN A O 1
ATOM 2405 N N . LYS A 1 290 ? 21.622 13.546 -12.092 1.00 48.34 290 LYS A N 1
ATOM 2406 C CA . LYS A 1 290 ? 21.222 13.958 -10.744 1.00 48.34 290 LYS A CA 1
ATOM 2407 C C . LYS A 1 290 ? 22.116 15.131 -10.334 1.00 48.34 290 LYS A C 1
ATOM 2409 O O . LYS A 1 290 ? 23.154 14.921 -9.725 1.00 48.34 290 LYS A O 1
ATOM 2414 N N . ASN A 1 291 ? 21.736 16.341 -10.723 1.00 38.41 291 ASN A N 1
ATOM 2415 C CA . ASN A 1 291 ? 22.207 17.552 -10.072 1.00 38.41 291 ASN A CA 1
ATOM 2416 C C . ASN A 1 291 ? 21.269 17.802 -8.891 1.00 38.41 291 ASN A C 1
ATOM 2418 O O . ASN A 1 291 ? 20.308 18.552 -9.027 1.00 38.41 291 ASN A O 1
ATOM 2422 N N . TYR A 1 292 ? 21.522 17.081 -7.800 1.00 38.00 292 TYR A N 1
ATOM 2423 C CA . TYR A 1 292 ? 21.202 17.450 -6.423 1.00 38.00 292 TYR A CA 1
ATOM 2424 C C . TYR A 1 292 ? 22.259 16.802 -5.537 1.00 38.00 292 TYR A C 1
ATOM 2426 O O . TYR A 1 292 ? 22.400 15.558 -5.637 1.00 38.00 292 TYR A O 1
#

Sequence (292 aa):
MKKINALTHVKLIIWRRKLSLVFLILFFSILWFLQIDILKILGQTIVNIIPLDLSDPASAGLFGAIAGGILSFMGSIITQRKQFKNKGIVFRKNVIYTPLYDDLRKLKTTLTENHYPTYLVFKKNDPFINFDYPVFLAWERINSDVRSIEVPKYLADTFNRLEKSGESYLEARSKASKEIYLELSKLTHIFDQKTLDMYDRSGDSFYLNELIENEDIPLEKINTKYRFKHEYSNENLLEIKACINSCKNFESIERVILKYEEFTRILDDLITALEKLISFIQIKYEHKNKNY

Organism: NCBI:txid333138

Nearest PDB structures (foldseek):
  8wpl-assembly1_A  TM=2.991E-01  e=2.665E+00  Homo sapiens
  7sqc-assembly1_1H  TM=2.850E-01  e=7.991E+00  Chlamydomonas reinhardtii

Foldseek 3Di:
DPLDFLLNVLVVVVVVVVVVVVVVVVVVVVVVVVVVPVVVVVVVVVCVPDPFPCVDPVSVVVVCVVVVVVVVVVVVVVVVVVLVVLVVLVVLLVLQLVLQLVLLVQLVVLCVVPPLDLDEAADPPPPCPPPSHRYHDSLVVCCVDPNVVVDPPSLNVLVVVLVVLRVQLNVLQLVLQVVLLVLLVVPVVLDDPVQSVVCNVVSHSNCLVCLLVVHQDDLVNVQVVSVPDDRDDPVSSVVSSVSNNVSSPPPSSVSSVVSSVVSVVSSVSSSSSSVSSSVCSCVPSVVDDPPD

pLDDT: mean 85.16, std 12.68, range [35.25, 98.19]

Solvent-accessible surface area (backbone atoms only — not comparable to full-atom values): 16430 Å² total; per-residue (Å²): 129,86,82,79,53,49,36,58,53,48,52,49,56,55,47,55,58,56,51,53,53,57,53,50,52,52,50,50,54,52,48,57,70,57,41,73,64,51,55,61,56,50,56,62,54,54,65,75,71,50,100,59,66,66,85,41,69,66,56,36,49,52,52,50,50,52,54,49,50,52,52,52,49,54,51,49,53,54,51,49,55,50,48,54,53,44,52,52,52,54,47,46,36,66,74,46,46,47,51,42,36,54,35,50,51,49,26,50,52,44,42,70,78,41,69,84,64,92,57,74,42,56,50,87,87,43,93,62,66,88,47,101,52,42,47,46,47,48,60,54,62,36,63,74,42,82,61,37,79,76,48,57,63,62,52,53,58,46,52,57,46,36,55,52,31,46,52,52,20,49,52,30,41,54,52,28,24,50,54,47,48,57,59,60,61,68,44,58,92,79,45,58,65,71,57,57,53,48,42,56,75,71,66,52,48,78,61,47,64,42,48,71,71,67,51,85,79,55,62,65,62,55,50,65,74,64,51,87,82,60,88,73,51,72,68,55,47,50,52,52,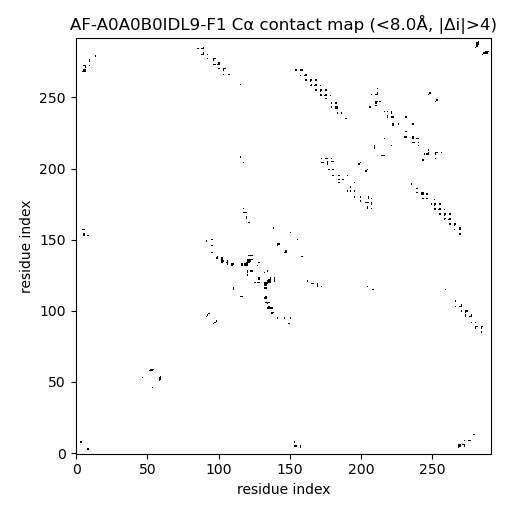51,50,56,57,59,65,49,58,79,37,67,43,50,56,46,25,53,55,30,46,52,52,25,52,51,48,49,51,39,49,44,54,26,39,52,52,51,48,52,52,45,37,47,73,71,64,68,49,71,87,88,121

Secondary structure (DSSP, 8-state):
-----HHHHHHHHHHHHHHHHHHHHHHHHHHHHHHHHHHHHHHHHHHTT-SS-TTSHHHHHHHHHHHHHHHHHHHHHHHHHHHHHHHHHHHHIIIIIHHHHHHHHHHHHHHHHSSS-S--B--TT-TTTTSSS-B--HHHHHHTSGGGGGS-HHHHHHHHHHHHHHHHHHHHHHHHHHHHHHHHHT-TTTS-HHHHHHHHHTT--TTHHHHHTT----HHHHHHHHTTS----HHHHHHHHHHHHHGGG-HHHHHHHHHHHHHHHHHHHHHHHHHHHHHHHHHHHS------

Radius of gyration: 32.92 Å; Cα contacts (8 Å, |Δi|>4): 215; chains: 1; bounding box: 73×38×102 Å